Protein AF-A0A564ZJL8-F1 (afdb_monomer_lite)

pLDDT: mean 93.11, std 5.08, range [55.78, 98.0]

Structure (mmCIF, N/CA/C/O backbone):
data_AF-A0A564ZJL8-F1
#
_entry.id   AF-A0A564ZJL8-F1
#
loop_
_atom_site.group_PDB
_atom_site.id
_atom_site.type_symbol
_atom_site.label_atom_id
_atom_site.label_alt_id
_atom_site.label_comp_id
_atom_site.label_asym_id
_atom_site.label_entity_id
_atom_site.label_seq_id
_atom_site.pdbx_PDB_ins_code
_atom_site.Cartn_x
_atom_site.Cartn_y
_atom_site.Cartn_z
_atom_site.occupancy
_atom_site.B_iso_or_equiv
_atom_site.auth_seq_id
_atom_site.auth_comp_id
_atom_site.auth_asym_id
_atom_site.auth_atom_id
_atom_site.pdbx_PDB_model_num
ATOM 1 N N . MET A 1 1 ? -15.163 -7.958 30.171 1.00 87.50 1 MET A N 1
ATOM 2 C CA . MET A 1 1 ? -14.095 -7.492 29.253 1.00 87.50 1 MET A CA 1
ATOM 3 C C . MET A 1 1 ? -13.037 -8.572 29.080 1.00 87.50 1 MET A C 1
ATOM 5 O O . MET A 1 1 ? -12.603 -8.769 27.958 1.00 87.50 1 MET A O 1
ATOM 9 N N . GLU A 1 2 ? -12.706 -9.315 30.139 1.00 87.19 2 GLU A N 1
ATOM 10 C CA . GLU A 1 2 ? -11.786 -10.465 30.111 1.00 87.19 2 GLU A CA 1
ATOM 11 C C . GLU A 1 2 ? -12.261 -11.613 29.209 1.00 87.19 2 GLU A C 1
ATOM 13 O O . GLU A 1 2 ? -11.520 -11.999 28.316 1.00 87.19 2 GLU A O 1
ATOM 18 N N . ASP A 1 3 ? -13.518 -12.063 29.327 1.00 90.00 3 ASP A N 1
ATOM 19 C CA . ASP A 1 3 ? -14.044 -13.195 28.532 1.00 90.00 3 ASP A CA 1
ATOM 20 C C . ASP A 1 3 ? -13.936 -13.027 27.008 1.00 90.00 3 ASP A C 1
ATOM 22 O O . ASP A 1 3 ? -13.908 -14.006 26.266 1.00 90.00 3 ASP A O 1
ATOM 26 N N . LYS A 1 4 ? -13.938 -11.778 26.526 1.00 87.19 4 LYS A N 1
ATOM 27 C CA . LYS A 1 4 ? -13.839 -11.438 25.096 1.00 87.19 4 LYS A CA 1
ATOM 28 C C . LYS A 1 4 ? -12.509 -10.784 24.727 1.00 87.19 4 LYS A C 1
ATOM 30 O O . LYS A 1 4 ? -12.365 -10.337 23.596 1.00 87.19 4 LYS A O 1
ATOM 35 N N . ASP A 1 5 ? -11.598 -10.690 25.691 1.00 88.44 5 ASP A N 1
ATOM 36 C CA . ASP A 1 5 ? -10.312 -10.004 25.600 1.00 88.44 5 ASP A CA 1
ATOM 37 C C . ASP A 1 5 ? -10.384 -8.605 24.960 1.00 88.44 5 ASP A C 1
ATOM 39 O O . ASP A 1 5 ? -9.660 -8.259 24.030 1.00 88.44 5 ASP A O 1
ATOM 43 N N . PHE A 1 6 ? -11.317 -7.784 25.447 1.00 89.81 6 PHE A N 1
ATOM 44 C CA . PHE A 1 6 ? -11.454 -6.399 25.002 1.00 89.81 6 PHE A CA 1
ATOM 45 C C . PHE A 1 6 ? -10.755 -5.441 25.960 1.00 89.81 6 PHE A C 1
ATOM 47 O O . PHE A 1 6 ? -11.100 -5.371 27.141 1.00 89.81 6 PHE A O 1
ATOM 54 N N . ASP A 1 7 ? -9.850 -4.625 25.421 1.00 91.69 7 ASP A N 1
ATOM 55 C CA . ASP A 1 7 ? -9.224 -3.520 26.153 1.00 91.69 7 ASP A CA 1
ATOM 56 C C . ASP A 1 7 ? -10.143 -2.308 26.299 1.00 91.69 7 ASP A C 1
ATOM 58 O O . ASP A 1 7 ? -9.992 -1.524 27.235 1.00 91.69 7 ASP A O 1
ATOM 62 N N . VAL A 1 8 ? -11.095 -2.142 25.378 1.00 93.56 8 VAL A N 1
ATOM 63 C CA . VAL A 1 8 ? -11.986 -0.981 25.311 1.00 93.56 8 VAL A CA 1
ATOM 64 C C . VAL A 1 8 ? -13.407 -1.422 25.001 1.00 93.56 8 VAL A C 1
ATOM 66 O O . VAL A 1 8 ? -13.627 -2.259 24.127 1.00 93.56 8 VAL A O 1
ATOM 69 N N . VAL A 1 9 ? -14.385 -0.829 25.687 1.00 93.50 9 VAL A N 1
ATOM 70 C CA . VAL A 1 9 ? -15.810 -1.011 25.381 1.00 93.50 9 VAL A CA 1
ATOM 71 C C . VAL A 1 9 ? -16.541 0.327 25.372 1.00 93.50 9 VAL A C 1
ATOM 73 O O . VAL A 1 9 ? -16.306 1.185 26.221 1.00 93.50 9 VAL A O 1
ATOM 76 N N . GLY A 1 10 ? -17.439 0.504 24.403 1.00 94.12 10 GLY A N 1
ATOM 77 C CA . GLY A 1 10 ? -18.312 1.673 24.334 1.00 94.12 10 GLY A CA 1
ATOM 78 C C . GLY A 1 10 ? -19.409 1.620 25.399 1.00 94.12 10 GLY A C 1
ATOM 79 O O . GLY A 1 10 ? -20.021 0.574 25.620 1.00 94.12 10 GLY A O 1
ATOM 80 N N . VAL A 1 11 ? -19.691 2.758 26.026 1.00 94.75 11 VAL A N 1
ATOM 81 C CA . VAL A 1 11 ? -20.767 2.918 27.010 1.00 94.75 11 VAL A CA 1
ATOM 82 C C . VAL A 1 11 ? -21.996 3.489 26.321 1.00 94.75 11 VAL A C 1
ATOM 84 O O . VAL A 1 11 ? -21.912 4.506 25.631 1.00 94.75 11 VAL A O 1
ATOM 87 N N . ARG A 1 12 ? -23.152 2.841 26.513 1.00 94.25 12 ARG A N 1
ATOM 88 C CA . ARG A 1 12 ? -24.429 3.272 25.933 1.00 94.25 12 ARG A CA 1
ATOM 89 C C . ARG A 1 12 ? -25.360 3.871 26.981 1.00 94.25 12 ARG A C 1
ATOM 91 O O . ARG A 1 12 ? -25.558 3.283 28.039 1.00 94.25 12 ARG A O 1
ATOM 98 N N . ARG A 1 13 ? -26.008 4.984 26.637 1.00 92.88 13 ARG A N 1
ATOM 99 C CA . ARG A 1 13 ? -27.111 5.586 27.397 1.00 92.88 13 ARG A CA 1
ATOM 100 C C . ARG A 1 13 ? -28.269 5.851 26.442 1.00 92.88 13 ARG A C 1
ATOM 102 O O . ARG A 1 13 ? -28.082 6.496 25.416 1.00 92.88 13 ARG A O 1
ATOM 109 N N . ASN A 1 14 ? -29.453 5.318 26.754 1.00 91.69 14 ASN A N 1
ATOM 110 C CA . ASN A 1 14 ? -30.648 5.421 25.902 1.00 91.69 14 ASN A CA 1
ATOM 111 C C . ASN A 1 14 ? -30.386 5.009 24.436 1.00 91.69 14 ASN A C 1
ATOM 113 O O . ASN A 1 14 ? -30.818 5.676 23.503 1.00 91.69 14 ASN A O 1
ATOM 117 N N . GLY A 1 15 ? -29.612 3.936 24.234 1.00 88.94 15 GLY A N 1
ATOM 118 C CA . GLY A 1 15 ? -29.261 3.416 22.905 1.00 88.94 15 GLY A CA 1
ATOM 119 C C . GLY A 1 15 ? -28.114 4.139 22.186 1.00 88.94 15 GLY A C 1
ATOM 120 O O . GLY A 1 15 ? -27.600 3.606 21.207 1.00 88.94 15 GLY A O 1
ATOM 121 N N . LEU A 1 16 ? -27.651 5.291 22.680 1.00 90.69 16 LEU A N 1
ATOM 122 C CA . LEU A 1 16 ? -26.553 6.060 22.085 1.00 90.69 16 LEU A CA 1
ATOM 123 C C . LEU A 1 16 ? -25.224 5.753 22.770 1.00 90.69 16 LEU A C 1
ATOM 125 O O . LEU A 1 16 ? -25.174 5.675 23.995 1.00 90.69 16 LEU A O 1
ATOM 129 N N . ILE A 1 17 ? -24.143 5.621 21.996 1.00 94.75 17 ILE A N 1
ATOM 130 C CA . ILE A 1 17 ? -22.786 5.519 22.545 1.00 94.75 17 ILE A CA 1
ATOM 131 C C . ILE A 1 17 ? -22.360 6.917 23.013 1.00 94.75 17 ILE A C 1
ATOM 133 O O . ILE A 1 17 ? -22.267 7.837 22.205 1.00 94.75 17 ILE A O 1
ATOM 137 N N . VAL A 1 18 ? -22.144 7.078 24.319 1.00 93.56 18 VAL A N 1
ATOM 138 C CA . VAL A 1 18 ? -21.828 8.373 24.960 1.00 93.56 18 VAL A CA 1
ATOM 139 C C . VAL A 1 18 ? -20.357 8.515 25.346 1.00 93.56 18 VAL A C 1
ATOM 141 O O . VAL A 1 18 ? -19.912 9.604 25.687 1.00 93.56 18 VAL A O 1
ATOM 144 N N . GLY A 1 19 ? -19.604 7.422 25.282 1.00 95.50 19 GLY A N 1
ATOM 145 C CA . GLY A 1 19 ? -18.187 7.375 25.606 1.00 95.50 19 GLY A CA 1
ATOM 146 C C . GLY A 1 19 ? -17.682 5.941 25.573 1.00 95.50 19 GLY A C 1
ATOM 147 O O . GLY A 1 19 ? -18.349 5.041 25.051 1.00 95.50 19 GLY A O 1
ATOM 148 N N . TYR A 1 20 ? -16.519 5.715 26.158 1.00 95.88 20 TYR A N 1
ATOM 149 C CA . TYR A 1 20 ? -15.923 4.393 26.295 1.00 95.88 20 TYR A CA 1
ATOM 150 C C . TYR A 1 20 ? -15.217 4.261 27.642 1.00 95.88 20 TYR A C 1
ATOM 152 O O . TYR A 1 20 ? -14.958 5.252 28.318 1.00 95.88 20 TYR A O 1
ATOM 160 N N . VAL A 1 21 ? -14.911 3.030 28.035 1.00 95.75 21 VAL A N 1
ATOM 161 C CA . VAL A 1 21 ? -14.044 2.741 29.182 1.00 95.75 21 VAL A CA 1
ATOM 162 C C . VAL A 1 21 ? -12.898 1.845 28.748 1.00 95.75 21 VAL A C 1
ATOM 164 O O . VAL A 1 21 ? -13.035 1.051 27.812 1.00 95.75 21 VAL A O 1
ATOM 167 N N . GLU A 1 22 ? -11.769 1.975 29.434 1.00 94.69 22 GLU A N 1
ATOM 168 C CA . GLU A 1 22 ? -10.576 1.163 29.211 1.00 94.69 22 GLU A CA 1
ATOM 169 C C . GLU A 1 22 ? -10.419 0.154 30.344 1.00 94.69 22 GLU A C 1
ATOM 171 O O . GLU A 1 22 ? -10.463 0.532 31.513 1.00 94.69 22 GLU A O 1
ATOM 176 N N . ARG A 1 23 ? -10.178 -1.117 30.006 1.00 92.56 23 ARG A N 1
ATOM 177 C CA . ARG A 1 23 ? -10.037 -2.223 30.967 1.00 92.56 23 ARG A CA 1
ATOM 178 C C . ARG A 1 23 ? -9.021 -1.888 32.053 1.00 92.56 23 ARG A C 1
ATOM 180 O O . ARG A 1 23 ? -9.306 -2.054 33.229 1.00 92.56 23 ARG A O 1
ATOM 187 N N . ALA A 1 24 ? -7.868 -1.363 31.643 1.00 92.12 24 ALA A N 1
ATOM 188 C CA . ALA A 1 24 ? -6.758 -1.019 32.528 1.00 92.12 24 ALA A CA 1
ATOM 189 C C . ALA A 1 24 ? -7.066 0.121 33.518 1.00 92.12 24 ALA A C 1
ATOM 191 O O . ALA A 1 24 ? -6.301 0.332 34.453 1.00 92.12 24 ALA A O 1
ATOM 192 N N . GLN A 1 25 ? -8.150 0.872 33.306 1.00 91.38 25 GLN A N 1
ATOM 193 C CA . GLN A 1 25 ? -8.538 2.016 34.136 1.00 91.38 25 GLN A CA 1
ATOM 194 C C . GLN A 1 25 ? -9.802 1.759 34.953 1.00 91.38 25 GLN A C 1
ATOM 196 O O . GLN A 1 25 ? -10.229 2.635 35.705 1.00 91.38 25 GLN A O 1
ATOM 201 N N . LEU A 1 26 ? -10.405 0.579 34.801 1.00 91.94 26 LEU A N 1
ATOM 202 C CA . LEU A 1 26 ? -11.509 0.153 35.643 1.00 91.94 26 LEU A CA 1
ATOM 203 C C . LEU A 1 26 ? -10.947 -0.273 36.998 1.00 91.94 26 LEU A C 1
ATOM 205 O O . LEU A 1 26 ? -10.212 -1.254 37.099 1.00 91.94 26 LEU A O 1
ATOM 209 N N . CYS A 1 27 ? -11.307 0.471 38.036 1.00 89.69 27 CYS A N 1
ATOM 210 C CA . CYS A 1 27 ? -11.092 0.087 39.425 1.00 89.69 27 CYS A CA 1
ATOM 211 C C . CYS A 1 27 ? -12.437 0.086 40.168 1.00 89.69 27 CYS A C 1
ATOM 213 O O . CYS A 1 27 ? -13.496 0.044 39.538 1.00 89.69 27 CYS A O 1
ATOM 215 N N . GLU A 1 28 ? -12.419 0.049 41.501 1.00 90.56 28 GLU A N 1
ATOM 216 C CA . GLU A 1 28 ? -13.656 0.127 42.278 1.00 90.56 28 GLU A CA 1
ATOM 217 C C . GLU A 1 28 ? -14.367 1.463 42.032 1.00 90.56 28 GLU A C 1
ATOM 219 O O . GLU A 1 28 ? -13.765 2.532 42.130 1.00 90.56 28 GLU A O 1
ATOM 224 N N . GLY A 1 29 ? -15.664 1.401 41.736 1.00 90.81 29 GLY A N 1
ATOM 225 C CA . GLY A 1 29 ? -16.451 2.588 41.440 1.00 90.81 29 GLY A CA 1
ATOM 226 C C . GLY A 1 29 ? -17.655 2.305 40.554 1.00 90.81 29 GLY A C 1
ATOM 227 O O . GLY A 1 29 ? -18.029 1.164 40.276 1.00 90.81 29 GLY A O 1
ATOM 228 N N . THR A 1 30 ? -18.287 3.386 40.116 1.00 91.69 30 THR A N 1
ATOM 229 C CA . THR A 1 30 ? -19.370 3.363 39.130 1.00 91.69 30 THR A CA 1
ATOM 230 C C . THR A 1 30 ? -18.808 3.531 37.725 1.00 91.69 30 THR A C 1
ATOM 232 O O . THR A 1 30 ? -17.789 4.187 37.524 1.00 91.69 30 THR A O 1
ATOM 235 N N . LEU A 1 31 ? -19.519 3.019 36.720 1.00 90.12 31 LEU A N 1
ATOM 236 C CA . LEU A 1 31 ? -19.128 3.180 35.316 1.00 90.12 31 LEU A CA 1
ATOM 237 C C . LEU A 1 31 ? -18.942 4.655 34.911 1.00 90.12 31 LEU A C 1
ATOM 239 O O . LEU A 1 31 ? -18.066 4.961 34.109 1.00 90.12 31 LEU A O 1
ATOM 243 N N . GLU A 1 32 ? -19.735 5.562 35.489 1.00 90.94 32 GLU A N 1
ATOM 244 C CA . GLU A 1 32 ? -19.672 7.004 35.219 1.00 90.94 32 GLU A CA 1
ATOM 245 C C . GLU A 1 32 ? -18.310 7.607 35.595 1.00 90.94 32 GLU A C 1
ATOM 247 O O . GLU A 1 32 ? -17.809 8.479 34.895 1.00 90.94 32 GLU A O 1
ATOM 252 N N . GLN A 1 33 ? -17.686 7.115 36.670 1.00 92.44 33 GLN A N 1
ATOM 253 C CA . GLN A 1 33 ? -16.390 7.607 37.153 1.00 92.44 33 GLN A CA 1
ATOM 254 C C . GLN A 1 33 ? -15.228 7.224 36.229 1.00 92.44 33 GLN A C 1
ATOM 256 O O . GLN A 1 33 ? -14.191 7.882 36.247 1.00 92.44 33 GLN A O 1
ATOM 261 N N . HIS A 1 34 ? -15.406 6.184 35.414 1.00 94.81 34 HIS A N 1
ATOM 262 C CA . HIS A 1 34 ? -14.402 5.702 34.463 1.00 94.81 34 HIS A CA 1
ATOM 263 C C . HIS A 1 34 ? -14.720 6.088 33.016 1.00 94.81 34 HIS A C 1
ATOM 265 O O . HIS A 1 34 ? -13.959 5.747 32.109 1.00 94.81 34 HIS A O 1
ATOM 271 N N . LEU A 1 35 ? -15.847 6.771 32.784 1.00 95.31 35 LEU A N 1
ATOM 272 C CA . LEU A 1 35 ? -16.307 7.134 31.453 1.00 95.31 35 LEU A CA 1
ATOM 273 C C . LEU A 1 35 ? -15.339 8.126 30.803 1.00 95.31 35 LEU A C 1
ATOM 275 O O . LEU A 1 35 ? -15.118 9.227 31.304 1.00 95.31 35 LEU A O 1
ATOM 279 N N . ARG A 1 36 ? -14.818 7.757 29.634 1.00 94.88 36 ARG A N 1
ATOM 280 C CA . ARG A 1 36 ? -14.059 8.652 28.764 1.00 94.88 36 ARG A CA 1
ATOM 281 C C . ARG A 1 36 ? -14.945 9.187 27.653 1.00 94.88 36 ARG A C 1
ATOM 283 O O . ARG A 1 36 ? -15.569 8.419 26.916 1.00 94.88 36 ARG A O 1
ATOM 290 N N . CYS A 1 37 ? -14.962 10.508 27.520 1.00 94.06 37 CYS A N 1
ATOM 291 C CA . CYS A 1 37 ? -15.529 11.173 26.356 1.00 94.06 37 CYS A CA 1
ATOM 292 C C . CYS A 1 37 ? -14.664 10.902 25.120 1.00 94.06 37 CYS A C 1
ATOM 294 O O . CYS A 1 37 ? -13.458 10.670 25.221 1.00 94.06 37 CYS A O 1
ATOM 296 N N . PHE A 1 38 ? -15.281 10.948 23.943 1.00 94.50 38 PHE A N 1
ATOM 297 C CA . PHE A 1 38 ? -14.535 10.891 22.694 1.00 94.50 38 PHE A CA 1
ATOM 298 C C . PHE A 1 38 ? -13.852 12.231 22.431 1.00 94.50 38 PHE A C 1
ATOM 300 O O . PHE A 1 38 ? -14.503 13.273 22.422 1.00 94.50 38 PHE A O 1
ATOM 307 N N . GLU A 1 39 ? -12.543 12.197 22.218 1.00 93.25 39 GLU A N 1
ATOM 308 C CA . GLU A 1 39 ? -11.766 13.363 21.807 1.00 93.25 39 GLU A CA 1
ATOM 309 C C . GLU A 1 39 ? -11.922 13.558 20.295 1.00 93.25 39 GLU A C 1
ATOM 311 O O . GLU A 1 39 ? -11.735 12.600 19.546 1.00 93.25 39 GLU A O 1
ATOM 316 N N . GLU A 1 40 ? -12.227 14.775 19.831 1.00 91.81 40 GLU A N 1
ATOM 317 C CA . GLU A 1 40 ? -12.476 15.057 18.402 1.00 91.81 40 GLU A CA 1
ATOM 318 C C . GLU A 1 40 ? -11.312 14.628 17.493 1.00 91.81 40 GLU A C 1
ATOM 320 O O . GLU A 1 40 ? -11.535 14.106 16.410 1.00 91.81 40 GLU A O 1
ATOM 325 N N . GLN A 1 41 ? -10.067 14.743 17.960 1.00 92.69 41 GLN A N 1
ATOM 326 C CA . GLN A 1 41 ? -8.868 14.293 17.233 1.00 92.69 41 GLN A CA 1
ATOM 327 C C . GLN A 1 41 ? -8.774 12.774 17.013 1.00 92.69 41 GLN A C 1
ATOM 329 O O . GLN A 1 41 ? -7.986 12.315 16.192 1.00 92.69 41 GLN A O 1
ATOM 334 N N . LEU A 1 42 ? -9.559 11.988 17.753 1.00 93.19 42 LEU A N 1
ATOM 335 C CA . LEU A 1 42 ? -9.659 10.536 17.603 1.00 93.19 42 LEU A CA 1
ATOM 336 C C . LEU A 1 42 ? -10.902 10.127 16.807 1.00 93.19 42 LEU A C 1
ATOM 338 O O . LEU A 1 42 ? -11.137 8.929 16.634 1.00 93.19 42 LEU A O 1
ATOM 342 N N . LEU A 1 43 ? -11.713 11.095 16.367 1.00 94.94 43 LEU A N 1
ATOM 343 C CA . LEU A 1 43 ? -12.918 10.859 15.588 1.00 94.94 43 LEU A CA 1
ATOM 344 C C . LEU A 1 43 ? -12.613 10.942 14.094 1.00 94.94 43 LEU A C 1
ATOM 346 O O . LEU A 1 43 ? -11.980 11.875 13.610 1.00 94.94 43 LEU A O 1
ATOM 350 N N . LEU A 1 44 ? -13.113 9.954 13.366 1.00 95.75 44 LEU A N 1
ATOM 351 C CA . LEU A 1 44 ? -13.050 9.869 11.918 1.00 95.75 44 LEU A CA 1
ATOM 352 C C . LEU A 1 44 ? -14.481 9.824 11.375 1.00 95.75 44 LEU A C 1
ATOM 354 O O . LEU A 1 44 ? -15.289 9.025 11.845 1.00 95.75 44 LEU A O 1
ATOM 358 N N . ASP A 1 45 ? -14.821 10.661 10.400 1.00 95.00 45 ASP A N 1
ATOM 359 C CA . ASP A 1 45 ? -16.138 10.587 9.758 1.00 95.00 45 ASP A CA 1
ATOM 360 C C . ASP A 1 45 ? -16.221 9.397 8.794 1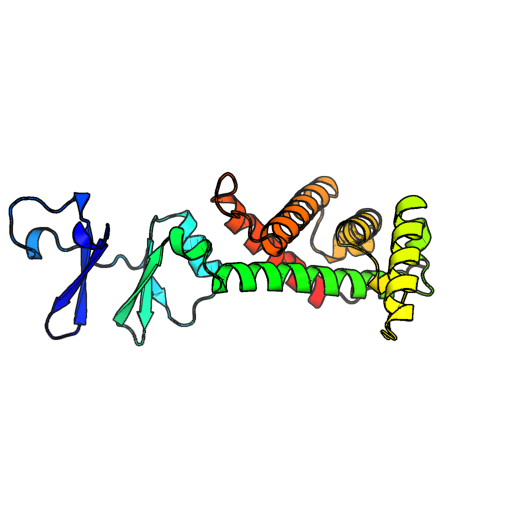.00 95.00 45 ASP A C 1
ATOM 362 O O . ASP A 1 45 ? -15.216 8.998 8.204 1.00 95.00 45 ASP A O 1
ATOM 366 N N . GLU A 1 46 ? -17.425 8.851 8.609 1.00 92.25 46 GLU A N 1
ATOM 367 C CA . GLU A 1 46 ? -17.724 7.699 7.738 1.00 92.25 46 GLU A CA 1
ATOM 368 C C . GLU A 1 46 ? -17.216 7.831 6.290 1.00 92.25 46 GLU A C 1
ATOM 370 O O . GLU A 1 46 ? -16.967 6.822 5.635 1.00 92.25 46 GLU A O 1
ATOM 375 N N . SER A 1 47 ? -17.048 9.059 5.796 1.00 92.75 47 SER A N 1
ATOM 376 C CA . SER A 1 47 ? -16.564 9.377 4.448 1.00 92.75 47 SER A CA 1
ATOM 377 C C . SER A 1 47 ? -15.043 9.544 4.351 1.00 92.75 47 SER A C 1
ATOM 379 O O . SER A 1 47 ? -14.527 9.829 3.270 1.00 92.75 47 SER A O 1
ATOM 381 N N . SER A 1 48 ? -14.315 9.405 5.460 1.00 94.31 48 SER A N 1
ATOM 382 C CA . SER A 1 48 ? -12.867 9.619 5.482 1.00 94.31 48 SER A CA 1
ATOM 383 C C . SER A 1 48 ? -12.113 8.490 4.778 1.00 94.31 48 SER A C 1
ATOM 385 O O . SER A 1 48 ? -12.543 7.335 4.769 1.00 94.31 48 SER A O 1
ATOM 387 N N . SER A 1 49 ? -10.944 8.808 4.220 1.00 94.19 49 SER A N 1
ATOM 388 C CA . SER A 1 49 ? -10.116 7.826 3.517 1.00 94.19 49 SER A CA 1
ATOM 389 C C . SER A 1 49 ? -9.437 6.835 4.469 1.00 94.19 49 SER A C 1
ATOM 391 O O . SER A 1 49 ? -9.185 7.123 5.644 1.00 94.19 49 SER A O 1
ATOM 393 N N . ILE A 1 50 ? -9.061 5.668 3.932 1.00 94.69 50 ILE A N 1
ATOM 394 C CA . ILE A 1 50 ? -8.238 4.687 4.655 1.00 94.69 50 ILE A CA 1
ATOM 395 C C . ILE A 1 50 ? -6.886 5.303 5.034 1.00 94.69 50 ILE A C 1
ATOM 397 O O . ILE A 1 50 ? -6.435 5.104 6.160 1.00 94.69 50 ILE A O 1
ATOM 401 N N . LEU A 1 51 ? -6.270 6.108 4.158 1.00 95.12 51 LEU A N 1
ATOM 402 C CA . LEU A 1 51 ? -5.034 6.816 4.497 1.00 95.12 51 LEU A CA 1
ATOM 403 C C . LEU A 1 51 ? -5.222 7.750 5.704 1.00 95.12 51 LEU A C 1
ATOM 405 O O . LEU A 1 51 ? -4.376 7.761 6.597 1.00 95.12 51 LEU A O 1
ATOM 409 N N . GLY A 1 52 ? -6.339 8.481 5.778 1.00 94.06 52 GLY A N 1
ATOM 410 C CA . GLY A 1 52 ? -6.663 9.320 6.935 1.00 94.06 52 GLY A CA 1
ATOM 411 C C . GLY A 1 52 ? -6.788 8.504 8.226 1.00 94.06 52 GLY A C 1
ATOM 412 O O . GLY A 1 52 ? -6.219 8.872 9.254 1.00 94.06 52 GLY A O 1
ATOM 413 N N . ALA A 1 53 ? -7.440 7.339 8.162 1.00 94.50 53 ALA A N 1
ATOM 414 C CA . ALA A 1 53 ? -7.506 6.410 9.291 1.00 94.50 53 ALA A CA 1
ATOM 415 C C . ALA A 1 53 ? -6.109 5.932 9.735 1.00 94.50 53 ALA A C 1
ATOM 417 O O . ALA A 1 53 ? -5.812 5.918 10.931 1.00 94.50 53 ALA A O 1
ATOM 418 N N . LEU A 1 54 ? -5.2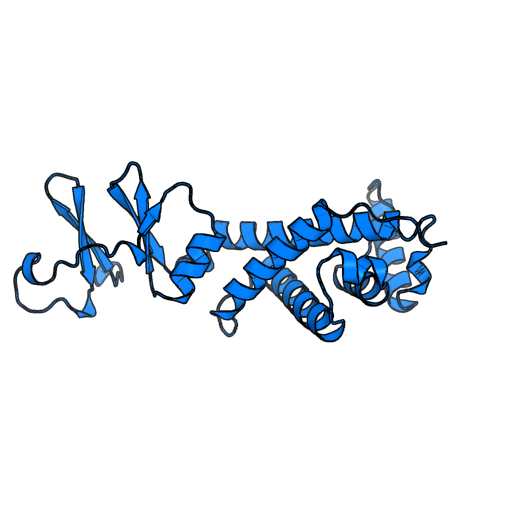32 5.578 8.786 1.00 94.50 54 LEU A N 1
ATOM 419 C CA . LEU A 1 54 ? -3.850 5.173 9.067 1.00 94.50 54 LEU A CA 1
ATOM 420 C C . LEU A 1 54 ? -3.045 6.294 9.738 1.00 94.50 54 LEU A C 1
ATOM 422 O O . LEU A 1 54 ? -2.326 6.032 10.701 1.00 94.50 54 LEU A O 1
ATOM 426 N N . GLN A 1 55 ? -3.191 7.534 9.267 1.00 94.25 55 GLN A N 1
ATOM 427 C CA . GLN A 1 55 ? -2.510 8.708 9.822 1.00 94.25 55 GLN A CA 1
ATOM 428 C C . GLN A 1 55 ? -2.903 8.988 11.272 1.00 94.25 55 GLN A C 1
ATOM 430 O O . GLN A 1 55 ? -2.030 9.268 12.093 1.00 94.25 55 GLN A O 1
ATOM 435 N N . LEU A 1 56 ? -4.188 8.865 11.609 1.00 94.25 56 LEU A N 1
ATOM 436 C CA . LEU A 1 56 ? -4.636 9.009 12.993 1.00 94.25 56 LEU A CA 1
ATOM 437 C C . LEU A 1 56 ? -4.172 7.833 13.865 1.00 94.25 56 LEU A C 1
ATOM 439 O O . LEU A 1 56 ? -3.703 8.038 14.985 1.00 94.25 56 LEU A O 1
ATOM 443 N N . LEU A 1 57 ? -4.227 6.601 13.347 1.00 94.62 57 LEU A N 1
ATOM 444 C CA . LEU A 1 57 ? -3.727 5.421 14.061 1.00 94.62 57 LEU A CA 1
ATOM 445 C C . LEU A 1 57 ? -2.215 5.483 14.318 1.00 94.62 57 LEU A C 1
ATOM 447 O O . LEU A 1 57 ? -1.740 4.909 15.296 1.00 94.62 57 LEU A O 1
ATOM 451 N N . ALA A 1 58 ? -1.434 6.177 13.484 1.00 93.62 58 ALA A N 1
ATOM 452 C CA . ALA A 1 58 ? -0.004 6.387 13.736 1.00 93.62 58 ALA A CA 1
ATOM 453 C C . ALA A 1 58 ? 0.258 7.159 15.038 1.00 93.62 58 ALA A C 1
ATOM 455 O O . ALA A 1 58 ? 1.316 6.999 15.644 1.00 93.62 58 ALA A O 1
ATOM 456 N N . GLN A 1 59 ? -0.712 7.967 15.470 1.00 92.44 59 GLN A N 1
ATOM 457 C CA . GLN A 1 59 ? -0.612 8.858 16.625 1.00 92.44 59 GLN A CA 1
ATOM 458 C C . GLN A 1 59 ? -1.400 8.346 17.839 1.00 92.44 59 GLN A C 1
ATOM 460 O O . GLN A 1 59 ? -1.187 8.816 18.953 1.00 92.44 59 GLN A O 1
ATOM 465 N N . SER A 1 60 ? -2.293 7.373 17.643 1.00 92.25 60 SER A N 1
ATOM 466 C CA . SER A 1 60 ? -3.164 6.836 18.688 1.00 92.25 60 SER A CA 1
ATOM 467 C C . SER A 1 60 ? -3.348 5.323 18.547 1.00 92.25 60 SER A C 1
ATOM 469 O O . SER A 1 60 ? -3.531 4.827 17.437 1.00 92.25 60 SER A O 1
ATOM 471 N N . PRO A 1 61 ? -3.409 4.551 19.650 1.00 91.12 61 PRO A N 1
ATOM 472 C CA . PRO A 1 61 ? -3.655 3.106 19.582 1.00 91.12 61 PRO A CA 1
ATOM 473 C C . PRO A 1 61 ? -5.007 2.740 18.946 1.00 91.12 61 PRO A C 1
ATOM 475 O O . PRO A 1 61 ? -5.214 1.591 18.542 1.00 91.12 61 PRO A O 1
ATOM 478 N N . ARG A 1 62 ? -5.942 3.696 18.902 1.00 94.12 62 ARG A N 1
ATOM 479 C CA . ARG A 1 62 ? -7.301 3.514 18.398 1.00 94.12 62 ARG A CA 1
ATOM 480 C C . ARG A 1 62 ? -7.913 4.827 17.926 1.00 94.12 62 ARG A C 1
ATOM 482 O O . ARG A 1 62 ? -7.585 5.897 18.436 1.00 94.12 62 ARG A O 1
ATOM 489 N N . ILE A 1 63 ? -8.865 4.709 17.020 1.00 96.44 63 ILE A N 1
ATOM 490 C CA . ILE A 1 63 ? -9.716 5.799 16.550 1.00 96.44 63 ILE A CA 1
ATOM 491 C C . ILE A 1 63 ? -11.168 5.335 16.555 1.00 96.44 63 ILE A C 1
ATOM 493 O O . ILE A 1 63 ? -11.447 4.133 16.581 1.00 96.44 63 ILE A O 1
ATOM 497 N N . PHE A 1 64 ? -12.101 6.274 16.520 1.00 96.62 64 PHE A N 1
ATOM 498 C CA . PHE A 1 64 ? -13.529 5.993 16.524 1.00 96.62 64 PHE A CA 1
ATOM 499 C C . PHE A 1 64 ? -14.183 6.581 15.284 1.00 96.62 64 PHE A C 1
ATOM 501 O O . PHE A 1 64 ? -13.866 7.692 14.876 1.00 96.62 64 PHE A O 1
ATOM 508 N N . VAL A 1 65 ? -15.119 5.844 14.693 1.00 96.31 65 VAL A N 1
ATOM 509 C CA . VAL A 1 65 ? -15.801 6.272 13.471 1.00 96.31 65 VAL A CA 1
ATOM 510 C C . VAL A 1 65 ? -17.166 6.845 13.822 1.00 96.31 65 VAL A C 1
ATOM 512 O O . VAL A 1 65 ? -17.966 6.185 14.501 1.00 96.31 65 VAL A O 1
ATOM 515 N N . ARG A 1 66 ? -17.435 8.066 13.355 1.00 95.69 66 ARG A N 1
ATOM 516 C CA . ARG A 1 66 ? -18.751 8.697 13.420 1.00 95.69 66 ARG A CA 1
ATOM 517 C C . ARG A 1 66 ? -19.564 8.322 12.194 1.00 95.69 66 ARG A C 1
ATOM 519 O O . ARG A 1 66 ? -19.116 8.521 11.070 1.00 95.69 66 ARG A O 1
ATOM 526 N N . VAL A 1 67 ? -20.776 7.843 12.448 1.00 94.06 67 VAL A N 1
ATOM 527 C CA . VAL A 1 67 ? -21.800 7.604 11.441 1.00 94.06 67 VAL A CA 1
ATOM 528 C C . VAL A 1 67 ? -23.000 8.494 11.745 1.00 94.06 67 VAL A C 1
ATOM 530 O O . VAL A 1 67 ? -23.490 8.489 12.877 1.00 94.06 67 VAL A O 1
ATOM 533 N N . MET A 1 68 ? -23.445 9.304 10.783 1.00 91.69 68 MET A N 1
ATOM 534 C CA . MET A 1 68 ? -24.535 10.284 10.975 1.00 91.69 68 MET A CA 1
ATOM 535 C C . MET A 1 68 ? -24.374 11.153 12.247 1.00 91.69 68 MET A C 1
ATOM 537 O O . MET A 1 68 ? -25.318 11.374 13.010 1.00 91.69 68 MET A O 1
ATOM 541 N N . GLY A 1 69 ? -23.148 11.614 12.523 1.00 90.12 69 GLY A N 1
ATOM 542 C CA . GLY A 1 69 ? -22.832 12.462 13.682 1.00 90.12 69 GLY A CA 1
ATOM 543 C C . GLY A 1 69 ? -22.812 11.743 15.039 1.00 90.12 69 GLY A C 1
ATOM 544 O O . GLY A 1 69 ? -22.752 12.398 16.081 1.00 90.12 69 GLY A O 1
ATOM 545 N N . LYS A 1 70 ? -22.865 10.405 15.063 1.00 93.12 70 LYS A N 1
ATOM 546 C CA . LYS A 1 70 ? -22.764 9.587 16.282 1.00 93.12 70 LYS A CA 1
ATOM 547 C C . LYS A 1 70 ? -21.615 8.600 16.168 1.00 93.12 70 LYS A C 1
ATOM 549 O O . LYS A 1 70 ? -21.444 7.971 15.134 1.00 93.12 70 LYS A O 1
ATOM 554 N N . VAL A 1 71 ? -20.850 8.409 17.241 1.00 95.62 71 VAL A N 1
ATOM 555 C CA . VAL A 1 71 ? -19.832 7.351 17.267 1.00 95.62 71 VAL A CA 1
ATOM 556 C C . VAL A 1 71 ? -20.514 5.990 17.172 1.00 95.62 71 VAL A C 1
ATOM 558 O O . VAL A 1 71 ? -21.427 5.694 17.945 1.00 95.62 71 VAL A O 1
ATOM 561 N N . TRP A 1 72 ? -20.066 5.175 16.220 1.00 93.75 72 TRP A N 1
ATOM 562 C CA . TRP A 1 72 ? -20.659 3.871 15.928 1.00 93.75 72 TRP A CA 1
ATOM 563 C C . TRP A 1 72 ? -19.645 2.726 15.926 1.00 93.75 72 TRP A C 1
ATOM 565 O O . TRP A 1 72 ? -19.994 1.603 16.291 1.00 93.75 72 TRP A O 1
ATOM 575 N N . ALA A 1 73 ? -18.391 2.998 15.561 1.00 93.44 73 ALA A N 1
ATOM 576 C CA . ALA A 1 73 ? -17.356 1.976 15.457 1.00 93.44 73 ALA A CA 1
ATOM 577 C C . ALA A 1 73 ? -16.017 2.430 16.048 1.00 93.44 73 ALA A C 1
ATOM 579 O O . ALA A 1 73 ? -15.799 3.607 16.328 1.00 93.44 73 ALA A O 1
ATOM 580 N N . ILE A 1 74 ? -15.126 1.460 16.228 1.00 95.06 74 ILE A N 1
ATOM 581 C CA . ILE A 1 74 ? -13.740 1.628 16.657 1.00 95.06 74 ILE A CA 1
ATOM 582 C C . ILE A 1 74 ? -12.843 0.967 15.612 1.00 95.06 74 ILE A C 1
ATOM 584 O O . ILE A 1 74 ? -13.196 -0.082 15.072 1.00 95.06 74 ILE A O 1
ATOM 588 N N . VAL A 1 75 ? -11.694 1.575 15.345 1.00 95.12 75 VAL A N 1
ATOM 589 C CA . VAL A 1 75 ? -10.616 0.982 14.556 1.00 95.12 75 VAL A CA 1
ATOM 590 C C . VAL A 1 75 ? -9.349 1.024 15.395 1.00 95.12 75 VAL A C 1
ATOM 592 O O . VAL A 1 75 ? -9.067 1.999 16.090 1.00 95.12 75 VAL A O 1
ATOM 595 N N . THR A 1 76 ? -8.592 -0.055 15.346 1.00 93.62 76 THR A N 1
ATOM 596 C CA . THR A 1 76 ? -7.355 -0.261 16.090 1.00 93.62 76 THR A CA 1
ATOM 597 C C . THR A 1 76 ? -6.239 -0.657 15.135 1.00 93.62 76 THR A C 1
ATOM 599 O O . THR A 1 76 ? -6.475 -1.075 14.001 1.00 93.62 76 THR A O 1
ATOM 602 N N . LYS A 1 77 ? -4.996 -0.618 15.616 1.00 90.06 77 LYS A N 1
ATOM 603 C CA . LYS A 1 77 ? -3.848 -1.121 14.850 1.00 90.06 77 LYS A CA 1
ATOM 604 C C . LYS A 1 77 ? -4.000 -2.596 14.428 1.00 90.06 77 LYS A C 1
ATOM 606 O O . LYS A 1 77 ? -3.492 -2.986 13.380 1.00 90.06 77 LYS A O 1
ATOM 611 N N . GLY A 1 78 ? -4.719 -3.414 15.203 1.00 88.56 78 GLY A N 1
ATOM 612 C CA . GLY A 1 78 ? -4.981 -4.818 14.859 1.00 88.56 78 GLY A CA 1
ATOM 613 C C . GLY A 1 78 ? -5.845 -4.986 13.604 1.00 88.56 78 GLY A C 1
ATOM 614 O O . GLY A 1 78 ? -5.718 -5.978 12.887 1.00 88.56 78 GLY A O 1
ATOM 615 N N . ASP A 1 79 ? -6.674 -3.992 13.281 1.00 91.62 79 ASP A N 1
ATOM 616 C CA . ASP A 1 79 ? -7.525 -4.012 12.091 1.00 91.62 79 ASP A CA 1
ATOM 617 C C . ASP A 1 79 ? -6.732 -3.829 10.791 1.00 91.62 79 ASP A C 1
ATOM 619 O O . ASP A 1 79 ? -7.217 -4.195 9.722 1.00 91.62 79 ASP A O 1
ATOM 623 N N . LEU A 1 80 ? -5.490 -3.339 10.867 1.00 88.12 80 LEU A N 1
ATOM 624 C CA . LEU A 1 80 ? -4.641 -3.098 9.697 1.00 88.12 80 LEU A CA 1
ATOM 625 C C . LEU A 1 80 ? -4.194 -4.386 8.995 1.00 88.12 80 LEU A C 1
ATOM 627 O O . LEU A 1 80 ? -3.884 -4.371 7.808 1.00 88.12 80 LEU A O 1
ATOM 631 N N . GLN A 1 81 ? -4.206 -5.513 9.710 1.00 88.62 81 GLN A N 1
ATOM 632 C CA . GLN A 1 81 ? -3.949 -6.836 9.134 1.00 88.62 81 GLN A CA 1
ATOM 633 C C . GLN A 1 81 ? -5.184 -7.429 8.441 1.00 88.62 81 GLN A C 1
ATOM 635 O O . GLN A 1 81 ? -5.085 -8.468 7.786 1.00 88.62 81 GLN A O 1
ATOM 640 N N . LYS A 1 82 ? -6.364 -6.810 8.580 1.00 92.25 82 LYS A N 1
ATOM 641 C CA . LYS A 1 82 ? -7.596 -7.323 7.974 1.00 92.25 82 LYS A CA 1
ATOM 642 C C . LYS A 1 82 ? -7.604 -7.081 6.468 1.00 92.25 82 LYS A C 1
ATOM 644 O O . LYS A 1 82 ? -7.007 -6.134 5.954 1.00 92.25 82 LYS A O 1
ATOM 649 N N . ALA A 1 83 ? -8.348 -7.934 5.765 1.00 92.69 83 ALA A N 1
ATOM 650 C CA . ALA A 1 83 ? -8.424 -7.939 4.307 1.00 92.69 83 ALA A CA 1
ATOM 651 C C . ALA A 1 83 ? -8.673 -6.554 3.667 1.00 92.69 83 ALA A C 1
ATOM 653 O O . ALA A 1 83 ? -7.957 -6.253 2.717 1.00 92.69 83 ALA A O 1
ATOM 654 N N . PRO A 1 84 ? -9.573 -5.676 4.165 1.00 92.50 84 PRO A N 1
ATOM 655 C CA . PRO A 1 84 ? -9.828 -4.385 3.516 1.00 92.50 84 PRO A CA 1
ATOM 656 C C . PRO A 1 84 ? -8.594 -3.481 3.403 1.00 92.50 84 PRO A C 1
ATOM 658 O O . PRO A 1 84 ? -8.344 -2.923 2.338 1.00 92.50 84 PRO A O 1
ATOM 661 N N . VAL A 1 85 ? -7.783 -3.379 4.462 1.00 93.50 85 VAL A N 1
ATOM 662 C CA . VAL A 1 85 ? -6.571 -2.538 4.460 1.00 93.50 85 VAL A CA 1
ATOM 663 C C . VAL A 1 85 ? -5.504 -3.140 3.549 1.00 93.50 85 VAL A C 1
ATOM 665 O O . VAL A 1 85 ? -4.883 -2.427 2.763 1.00 93.50 85 VAL A O 1
ATOM 668 N N . ARG A 1 86 ? -5.340 -4.468 3.589 1.00 94.12 86 ARG A N 1
ATOM 669 C CA . ARG A 1 86 ? -4.409 -5.185 2.707 1.00 94.12 86 ARG A CA 1
ATOM 670 C C . ARG A 1 86 ? -4.784 -5.029 1.236 1.00 94.12 86 ARG A C 1
ATOM 672 O O . ARG A 1 86 ? -3.914 -4.775 0.413 1.00 94.12 86 ARG A O 1
ATOM 679 N N . MET A 1 87 ? -6.068 -5.172 0.910 1.00 95.25 87 MET A N 1
ATOM 680 C CA . MET A 1 87 ? -6.579 -5.011 -0.453 1.00 95.25 87 MET A CA 1
ATOM 681 C C . MET A 1 87 ? -6.409 -3.579 -0.948 1.00 95.25 87 MET A C 1
ATOM 683 O O . MET A 1 87 ? -6.034 -3.389 -2.099 1.00 95.25 87 MET A O 1
ATOM 687 N N . TRP A 1 88 ? -6.634 -2.587 -0.086 1.00 96.44 88 TRP A N 1
ATOM 688 C CA . TRP A 1 88 ? -6.407 -1.186 -0.425 1.00 96.44 88 TRP A CA 1
ATOM 689 C C . TRP A 1 88 ? -4.926 -0.899 -0.723 1.00 96.44 88 TRP A C 1
ATOM 691 O O . TRP A 1 88 ? -4.619 -0.399 -1.803 1.00 96.44 88 TRP A O 1
ATOM 701 N N . LEU A 1 89 ? -3.998 -1.312 0.153 1.00 96.56 89 LEU A N 1
ATOM 702 C CA . LEU A 1 89 ? -2.554 -1.165 -0.091 1.00 96.56 89 LEU A CA 1
ATOM 703 C C . LEU A 1 89 ? -2.110 -1.906 -1.360 1.00 96.56 89 LEU A C 1
ATOM 705 O O . LEU A 1 89 ? -1.383 -1.355 -2.183 1.00 96.56 89 LEU A O 1
ATOM 709 N N . PHE A 1 90 ? -2.565 -3.149 -1.539 1.00 96.06 90 PHE A N 1
ATOM 710 C CA . PHE A 1 90 ? -2.238 -3.945 -2.721 1.00 96.06 90 PHE A CA 1
ATOM 711 C C . PHE A 1 90 ? -2.779 -3.301 -4.000 1.00 96.06 90 PHE A C 1
ATOM 713 O O . PHE A 1 90 ? -2.092 -3.299 -5.020 1.00 96.06 90 PHE A O 1
ATOM 720 N N . GLY A 1 91 ? -3.981 -2.723 -3.933 1.00 97.38 91 GLY A N 1
ATOM 721 C CA . GLY A 1 91 ? -4.596 -1.969 -5.018 1.00 97.38 91 GLY A CA 1
ATOM 722 C C . GLY A 1 91 ? -3.738 -0.783 -5.442 1.00 97.38 91 GLY A C 1
ATOM 723 O O . GLY A 1 91 ? -3.402 -0.688 -6.617 1.00 97.38 91 GLY A O 1
ATOM 724 N N . ILE A 1 92 ? -3.305 0.058 -4.496 1.00 97.50 92 ILE A N 1
ATOM 725 C CA . ILE A 1 92 ? -2.440 1.210 -4.798 1.00 97.50 92 ILE A CA 1
ATOM 726 C C . ILE A 1 92 ? -1.142 0.755 -5.472 1.00 97.50 92 ILE A C 1
ATOM 728 O O . ILE A 1 92 ? -0.794 1.260 -6.536 1.00 97.50 92 ILE A O 1
ATOM 732 N N . VAL A 1 93 ? -0.443 -0.236 -4.907 1.00 97.69 93 VAL A N 1
ATOM 733 C CA . VAL A 1 93 ? 0.833 -0.691 -5.486 1.00 97.69 93 VAL A CA 1
ATOM 734 C C . VAL A 1 93 ? 0.640 -1.332 -6.866 1.00 97.69 93 VAL A C 1
ATOM 736 O O . VAL A 1 93 ? 1.460 -1.127 -7.760 1.00 97.69 93 VAL A O 1
ATOM 739 N N . SER A 1 94 ? -0.466 -2.050 -7.076 1.00 97.62 94 SER A N 1
ATOM 740 C CA . SER A 1 94 ? -0.811 -2.619 -8.386 1.00 97.62 94 SER A CA 1
ATOM 741 C C . SER A 1 94 ? -1.110 -1.534 -9.422 1.00 97.62 94 SER A C 1
ATOM 743 O O . SER A 1 94 ? -0.669 -1.643 -10.564 1.00 97.62 94 SER A O 1
ATOM 745 N N . LEU A 1 95 ? -1.819 -0.470 -9.032 1.00 98.00 95 LEU A N 1
ATOM 746 C CA . LEU A 1 95 ? -2.098 0.670 -9.905 1.00 98.00 95 LEU A CA 1
ATOM 747 C C . LEU A 1 95 ? -0.812 1.407 -10.285 1.00 98.00 95 LEU A C 1
ATOM 749 O O . LEU A 1 95 ? -0.616 1.702 -11.460 1.00 98.00 95 LEU A O 1
ATOM 753 N N . ILE A 1 96 ? 0.110 1.613 -9.339 1.00 97.81 96 ILE A N 1
ATOM 754 C CA . ILE A 1 96 ? 1.445 2.160 -9.636 1.00 97.81 96 ILE A CA 1
ATOM 755 C C . ILE A 1 96 ? 2.170 1.274 -10.654 1.00 97.81 96 ILE A C 1
ATOM 757 O O . ILE A 1 96 ? 2.715 1.771 -11.636 1.00 97.81 96 ILE A O 1
ATOM 761 N N . GLU A 1 97 ? 2.145 -0.049 -10.470 1.00 97.56 97 GLU A N 1
ATOM 762 C CA . GLU A 1 97 ? 2.791 -0.981 -11.395 1.00 97.56 97 GLU A CA 1
ATOM 763 C C . GLU A 1 97 ? 2.187 -0.920 -12.814 1.00 97.56 97 GLU A C 1
ATOM 765 O O . GLU A 1 97 ? 2.919 -1.007 -13.808 1.00 97.56 97 GLU A O 1
ATOM 770 N N . MET A 1 98 ? 0.866 -0.739 -12.919 1.00 96.75 98 MET A N 1
ATOM 771 C CA . MET A 1 98 ? 0.172 -0.513 -14.192 1.00 96.75 98 MET A CA 1
ATOM 772 C C . MET A 1 98 ? 0.575 0.820 -14.827 1.00 96.75 98 MET A C 1
ATOM 774 O O . MET A 1 98 ? 0.848 0.871 -16.029 1.00 96.75 98 MET A O 1
ATOM 778 N N . GLN A 1 99 ? 0.653 1.886 -14.032 1.00 96.88 99 GLN A N 1
ATOM 779 C CA . GLN A 1 99 ? 1.064 3.195 -14.521 1.00 96.88 99 GLN A CA 1
ATOM 780 C C . GLN A 1 99 ? 2.518 3.199 -14.993 1.00 96.88 99 GLN A C 1
ATOM 782 O O . GLN A 1 99 ? 2.805 3.720 -16.067 1.00 96.88 99 GLN A O 1
ATOM 787 N N . PHE A 1 100 ? 3.434 2.543 -14.279 1.00 97.00 100 PHE A N 1
ATOM 788 C CA . PHE A 1 100 ? 4.817 2.404 -14.737 1.00 97.00 100 PHE A CA 1
ATOM 789 C C . PHE A 1 100 ? 4.893 1.713 -16.094 1.00 97.00 100 PHE A C 1
ATOM 791 O O . PHE A 1 100 ? 5.627 2.165 -16.968 1.00 97.00 100 PHE A O 1
ATOM 798 N N . LEU A 1 101 ? 4.104 0.658 -16.310 1.00 96.56 101 LEU A N 1
ATOM 799 C CA . LEU A 1 101 ? 4.042 0.001 -17.613 1.00 96.56 101 LEU A CA 1
ATOM 800 C C . LEU A 1 101 ? 3.528 0.949 -18.711 1.00 96.56 101 LEU A C 1
ATOM 802 O O . LEU A 1 101 ? 4.108 0.985 -19.798 1.00 96.56 101 LEU A O 1
ATOM 806 N N . ARG A 1 102 ? 2.481 1.740 -18.432 1.00 95.62 102 ARG A N 1
ATOM 807 C CA . ARG A 1 102 ? 1.963 2.767 -19.356 1.00 95.62 102 ARG A CA 1
ATOM 808 C C . ARG A 1 102 ? 3.050 3.775 -19.728 1.00 95.62 102 ARG A C 1
ATOM 810 O O . ARG A 1 102 ? 3.283 4.008 -20.912 1.00 95.62 102 ARG A O 1
ATOM 817 N N . LEU A 1 103 ? 3.721 4.336 -18.725 1.00 95.44 103 LEU A N 1
ATOM 818 C CA . LEU A 1 103 ? 4.762 5.344 -18.905 1.00 95.44 103 LEU A CA 1
ATOM 819 C C . LEU A 1 103 ? 5.960 4.792 -19.692 1.00 95.44 103 LEU A C 1
ATOM 821 O O . LEU A 1 103 ? 6.415 5.420 -20.645 1.00 95.44 103 LEU A O 1
ATOM 825 N N . ILE A 1 104 ? 6.420 3.581 -19.362 1.00 95.88 104 ILE A N 1
ATOM 826 C CA . ILE A 1 104 ? 7.509 2.905 -20.081 1.00 95.88 104 ILE A CA 1
ATOM 827 C C . ILE A 1 104 ? 7.148 2.706 -21.554 1.00 95.88 104 ILE A C 1
ATOM 829 O O . ILE A 1 104 ? 7.973 2.985 -22.417 1.00 95.88 104 ILE A O 1
ATOM 833 N N . ARG A 1 105 ? 5.926 2.252 -21.864 1.00 94.50 105 ARG A N 1
ATOM 834 C CA . ARG A 1 105 ? 5.480 2.060 -23.256 1.00 94.50 105 ARG A CA 1
ATOM 835 C C . ARG A 1 105 ? 5.452 3.363 -24.051 1.00 94.50 105 ARG A C 1
ATOM 837 O O . ARG A 1 105 ? 5.760 3.344 -25.239 1.00 94.50 105 ARG A O 1
ATOM 844 N N . ALA A 1 106 ? 5.068 4.464 -23.412 1.00 93.44 106 ALA A N 1
ATOM 845 C CA . ALA A 1 106 ? 4.988 5.762 -24.065 1.00 93.44 106 ALA A CA 1
ATOM 846 C C . ALA A 1 106 ? 6.375 6.357 -24.353 1.00 93.44 106 ALA A C 1
ATOM 848 O O . ALA A 1 106 ? 6.616 6.823 -25.465 1.00 93.44 106 ALA A O 1
ATOM 849 N N . VAL A 1 107 ? 7.297 6.280 -23.388 1.00 94.12 107 VAL A N 1
ATOM 850 C CA . VAL A 1 107 ? 8.666 6.796 -23.552 1.00 94.12 107 VAL A CA 1
ATOM 851 C C . VAL A 1 107 ? 9.503 5.907 -24.471 1.00 94.12 107 VAL A C 1
ATOM 853 O O . VAL A 1 107 ? 10.254 6.419 -25.299 1.00 94.12 107 VAL A O 1
ATOM 856 N N . TYR A 1 108 ? 9.340 4.585 -24.367 1.00 94.19 108 TYR A N 1
ATOM 857 C CA . TYR A 1 108 ? 10.117 3.584 -25.098 1.00 94.19 108 TYR A CA 1
ATOM 858 C C . TYR A 1 108 ? 9.269 2.793 -26.110 1.00 94.19 108 TYR A C 1
ATOM 860 O O . TYR A 1 108 ? 9.007 1.594 -25.912 1.00 94.19 108 TYR A O 1
ATOM 868 N N . PRO A 1 109 ? 8.870 3.412 -27.237 1.00 90.56 109 PRO A N 1
ATOM 869 C CA . PRO A 1 109 ? 8.158 2.712 -28.296 1.00 90.56 109 PRO A CA 1
ATOM 870 C C . PRO A 1 109 ? 9.032 1.613 -28.917 1.00 90.56 109 PRO A C 1
ATOM 872 O O . PRO A 1 109 ? 10.264 1.632 -28.824 1.00 90.56 109 PRO A O 1
ATOM 875 N N . GLN A 1 110 ? 8.383 0.642 -29.569 1.00 90.38 110 GLN A N 1
ATOM 876 C CA . GLN A 1 110 ? 9.042 -0.485 -30.251 1.00 90.38 110 GLN A CA 1
ATOM 877 C C . GLN A 1 110 ? 9.972 -1.306 -29.342 1.00 90.38 110 GLN A C 1
ATOM 879 O O . GLN A 1 110 ? 10.990 -1.843 -29.778 1.00 90.38 110 GLN A O 1
ATOM 884 N N . GLU A 1 111 ? 9.616 -1.404 -28.058 1.00 91.88 111 GLU A N 1
ATOM 885 C CA . GLU A 1 111 ? 10.363 -2.159 -27.049 1.00 91.88 111 GLU A CA 1
ATOM 886 C C . GLU A 1 111 ? 11.822 -1.681 -26.878 1.00 91.88 111 GLU A C 1
ATOM 888 O O . GLU A 1 111 ? 12.706 -2.460 -26.511 1.00 91.88 111 GLU A O 1
ATOM 893 N N . SER A 1 112 ? 12.090 -0.391 -27.118 1.00 94.00 112 SER A N 1
ATOM 894 C CA . SER A 1 112 ? 13.420 0.216 -26.931 1.00 94.00 112 SER A CA 1
ATOM 895 C C . SER A 1 112 ? 13.904 0.184 -25.473 1.00 94.00 112 SER A C 1
ATOM 897 O O . SER A 1 112 ? 15.107 0.228 -25.227 1.00 94.00 112 SER A O 1
ATOM 899 N N . TRP A 1 113 ? 13.002 -0.038 -24.509 1.00 95.75 113 TRP A N 1
ATOM 900 C CA . TRP A 1 113 ? 13.316 -0.229 -23.089 1.00 95.75 113 TRP A CA 1
ATOM 901 C C . TRP A 1 113 ? 14.173 -1.475 -22.814 1.00 95.75 113 TRP A C 1
ATOM 903 O O . TRP A 1 113 ? 14.768 -1.580 -21.743 1.00 95.75 113 TRP A O 1
ATOM 913 N N . LYS A 1 114 ? 14.274 -2.435 -23.747 1.00 96.50 114 LYS A N 1
ATOM 914 C CA . LYS A 1 114 ? 15.053 -3.680 -23.569 1.00 96.50 114 LYS A CA 1
ATOM 915 C C . LYS A 1 114 ? 16.512 -3.439 -23.177 1.00 96.50 114 LYS A C 1
ATOM 917 O O . LYS A 1 114 ? 17.088 -4.265 -22.477 1.00 96.50 114 LYS A O 1
ATOM 922 N N . SER A 1 115 ? 17.108 -2.335 -23.630 1.00 94.62 115 SER A N 1
ATOM 923 C CA . SER A 1 115 ? 18.491 -1.952 -23.308 1.00 94.62 115 SER A CA 1
ATOM 924 C C . SER A 1 115 ? 18.665 -1.457 -21.865 1.00 94.62 115 SER A C 1
ATOM 926 O O . SER A 1 115 ? 19.788 -1.389 -21.368 1.00 94.62 115 SER A O 1
ATOM 928 N N . MET A 1 116 ? 17.567 -1.138 -21.176 1.00 95.88 116 MET A N 1
ATOM 929 C CA . MET A 1 116 ? 17.572 -0.564 -19.830 1.00 95.88 116 MET A CA 1
ATOM 930 C C . MET A 1 116 ? 17.673 -1.630 -18.731 1.00 95.88 116 MET A C 1
ATOM 932 O O . MET A 1 116 ? 18.101 -1.325 -17.613 1.00 95.88 116 MET A O 1
ATOM 936 N N . ILE A 1 117 ? 17.336 -2.885 -19.040 1.00 97.06 117 ILE A N 1
ATOM 937 C CA . ILE A 1 117 ? 17.426 -4.026 -18.119 1.00 97.06 117 ILE A CA 1
ATOM 938 C C . ILE A 1 117 ? 18.537 -4.995 -18.535 1.00 97.06 117 ILE A C 1
ATOM 940 O O . ILE A 1 117 ? 19.033 -4.963 -19.660 1.00 97.06 117 ILE A O 1
ATOM 944 N N . SER A 1 118 ? 18.965 -5.862 -17.615 1.00 97.19 118 SER A N 1
ATOM 945 C CA . SER A 1 118 ? 19.997 -6.853 -17.927 1.00 97.19 118 SER A CA 1
ATOM 946 C C . SER A 1 118 ? 19.469 -7.940 -18.867 1.00 97.19 118 SER A C 1
ATOM 948 O O . SER A 1 118 ? 18.272 -8.238 -18.898 1.00 97.19 118 SER A O 1
ATOM 950 N N . LYS A 1 119 ? 20.386 -8.598 -19.587 1.00 97.25 119 LYS A N 1
ATOM 951 C CA . LYS A 1 119 ? 20.049 -9.738 -20.450 1.00 97.25 119 LYS A CA 1
ATOM 952 C C . LYS A 1 119 ? 19.308 -10.841 -19.685 1.00 97.25 119 LYS A C 1
ATOM 954 O O . LYS A 1 119 ? 18.323 -11.361 -20.186 1.00 97.25 119 LYS A O 1
ATOM 959 N N . GLU A 1 120 ? 19.735 -11.145 -18.459 1.00 97.81 120 GLU A N 1
ATOM 960 C CA . GLU A 1 120 ? 19.087 -12.158 -17.616 1.00 97.81 120 GLU A CA 1
ATOM 961 C C . GLU A 1 120 ? 17.620 -11.809 -17.317 1.00 97.81 120 GLU A C 1
ATOM 963 O O . GLU A 1 120 ? 16.745 -12.670 -17.395 1.00 97.81 120 GLU A O 1
ATOM 968 N N . ARG A 1 121 ? 17.331 -10.541 -16.994 1.00 97.62 121 ARG A N 1
ATOM 969 C CA . ARG A 1 121 ? 15.961 -10.075 -16.733 1.00 97.62 121 ARG A CA 1
ATOM 970 C C . ARG A 1 121 ? 15.110 -10.106 -18.002 1.00 97.62 121 ARG A C 1
ATOM 972 O O . ARG A 1 121 ? 13.970 -10.560 -17.958 1.00 97.62 121 ARG A O 1
ATOM 979 N N . LEU A 1 122 ? 15.684 -9.708 -19.138 1.00 97.81 122 LEU A N 1
ATOM 980 C CA . LEU A 1 122 ? 15.021 -9.790 -20.439 1.00 97.81 122 LEU A CA 1
ATOM 981 C C . LEU A 1 122 ? 14.690 -11.238 -20.830 1.00 97.81 122 LEU A C 1
ATOM 983 O O . LEU A 1 122 ? 13.594 -11.507 -21.317 1.00 97.81 122 LEU A O 1
ATOM 987 N N . ASP A 1 123 ? 15.607 -12.176 -20.597 1.00 97.88 123 ASP A N 1
ATOM 988 C CA . ASP A 1 123 ? 15.390 -13.592 -20.896 1.00 97.88 123 ASP A CA 1
ATOM 989 C C . ASP A 1 123 ? 14.302 -14.197 -19.986 1.00 97.88 123 ASP A C 1
ATOM 991 O O . ASP A 1 123 ? 13.454 -14.946 -20.470 1.00 97.88 123 ASP A O 1
ATOM 995 N N . LYS A 1 124 ? 14.222 -13.789 -18.709 1.00 97.88 124 LYS A N 1
ATOM 996 C CA . LYS A 1 124 ? 13.098 -14.148 -17.817 1.00 97.88 124 LYS A CA 1
ATOM 997 C C . LYS A 1 124 ? 11.756 -13.611 -18.322 1.00 97.88 124 LYS A C 1
ATOM 999 O O . LYS A 1 124 ? 10.767 -14.342 -18.304 1.00 97.88 124 LYS A O 1
ATOM 1004 N N . ALA A 1 125 ? 11.711 -12.364 -18.793 1.00 97.44 125 ALA A N 1
ATOM 1005 C CA . ALA A 1 125 ? 10.494 -11.786 -19.367 1.00 97.44 125 ALA A CA 1
ATOM 1006 C C . ALA A 1 125 ? 10.052 -12.535 -20.638 1.00 97.44 125 ALA A C 1
ATOM 1008 O O . ALA A 1 125 ? 8.865 -12.806 -20.806 1.00 97.44 125 ALA A O 1
ATOM 1009 N N . ARG A 1 126 ? 10.997 -12.939 -21.499 1.00 97.62 126 ARG A N 1
ATOM 1010 C CA . ARG A 1 126 ? 10.713 -13.767 -22.687 1.00 97.62 126 ARG A CA 1
ATOM 1011 C C . ARG A 1 126 ? 10.163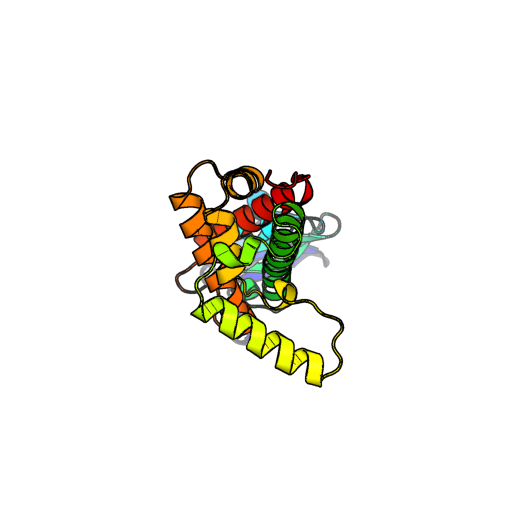 -15.139 -22.320 1.00 97.62 126 ARG A C 1
ATOM 1013 O O . ARG A 1 126 ? 9.173 -15.562 -22.904 1.00 97.62 126 ARG A O 1
ATOM 1020 N N . GLN A 1 127 ? 10.762 -15.802 -21.333 1.00 97.31 127 GLN A N 1
ATOM 1021 C CA . GLN A 1 127 ? 10.266 -17.088 -20.849 1.00 97.31 127 GLN A CA 1
ATOM 1022 C C . GLN A 1 127 ? 8.828 -16.966 -20.323 1.00 97.31 127 GLN A C 1
ATOM 1024 O O . GLN A 1 127 ? 7.972 -17.782 -20.658 1.00 97.31 127 GLN A O 1
ATOM 1029 N N . LEU A 1 128 ? 8.540 -15.911 -19.554 1.00 96.62 128 LEU A N 1
ATOM 1030 C CA . LEU A 1 128 ? 7.191 -15.649 -19.055 1.00 96.62 128 LEU A CA 1
ATOM 1031 C C . LEU A 1 128 ? 6.194 -15.374 -20.192 1.00 96.62 128 LEU A C 1
ATOM 1033 O O . LEU A 1 128 ? 5.055 -15.838 -20.121 1.00 96.62 128 LEU A O 1
ATOM 1037 N N . LEU A 1 129 ? 6.617 -14.658 -21.238 1.00 97.31 129 LEU A N 1
ATOM 1038 C CA . LEU A 1 129 ? 5.802 -14.417 -22.427 1.00 97.31 129 LEU A CA 1
ATOM 1039 C C . LEU A 1 129 ? 5.460 -15.730 -23.135 1.00 97.31 129 LEU A C 1
ATOM 1041 O O . LEU A 1 129 ? 4.291 -15.971 -23.417 1.00 97.31 129 LEU A O 1
ATOM 1045 N N . GLU A 1 130 ? 6.449 -16.594 -23.375 1.00 96.56 130 GLU A N 1
ATOM 1046 C CA . GLU A 1 130 ? 6.229 -17.907 -23.992 1.00 96.56 130 GLU A CA 1
ATOM 1047 C C . GLU A 1 130 ? 5.240 -18.752 -23.179 1.00 96.56 130 GLU A C 1
ATOM 1049 O O . GLU A 1 130 ? 4.303 -19.329 -23.737 1.00 96.56 130 GLU A O 1
ATOM 1054 N N . ASP A 1 131 ? 5.400 -18.794 -21.855 1.00 96.00 131 ASP A N 1
ATOM 1055 C CA . ASP A 1 131 ? 4.510 -19.547 -20.972 1.00 96.00 131 ASP A CA 1
ATOM 1056 C C . ASP A 1 131 ? 3.072 -19.005 -20.988 1.00 96.00 131 ASP A C 1
ATOM 1058 O O . ASP A 1 131 ? 2.115 -19.783 -20.978 1.00 96.00 131 ASP A O 1
ATOM 1062 N N . ARG A 1 132 ? 2.891 -17.684 -21.067 1.00 95.44 132 ARG A N 1
ATOM 1063 C CA . ARG A 1 132 ? 1.569 -17.042 -21.163 1.00 95.44 132 ARG A CA 1
ATOM 1064 C C . ARG A 1 132 ? 0.935 -17.191 -22.546 1.00 95.44 132 ARG A C 1
ATOM 1066 O O . ARG A 1 132 ? -0.261 -17.463 -22.644 1.00 95.44 132 ARG A O 1
ATOM 1073 N N . GLN A 1 133 ? 1.724 -17.116 -23.615 1.00 94.56 133 GLN A N 1
ATOM 1074 C CA . GLN A 1 133 ? 1.264 -17.372 -24.983 1.00 94.56 133 GLN A CA 1
ATOM 1075 C C . GLN A 1 133 ? 0.804 -18.821 -25.165 1.00 94.56 133 GLN A C 1
ATOM 1077 O O . GLN A 1 133 ? -0.207 -19.063 -25.822 1.00 94.56 133 GLN A O 1
ATOM 1082 N N . ARG A 1 134 ? 1.461 -19.793 -24.512 1.00 95.06 134 ARG A N 1
ATOM 1083 C CA . ARG A 1 134 ? 0.986 -21.191 -24.463 1.00 95.06 134 ARG A CA 1
ATOM 1084 C C . ARG A 1 134 ? -0.400 -21.330 -23.828 1.00 95.06 134 ARG A C 1
ATOM 1086 O O . ARG A 1 134 ? -1.104 -22.291 -24.125 1.00 95.06 134 ARG A O 1
ATOM 1093 N N . ARG A 1 135 ? -0.805 -20.378 -22.982 1.00 95.00 135 ARG A N 1
ATOM 1094 C CA . ARG A 1 135 ? -2.149 -20.290 -22.384 1.00 95.00 135 ARG A CA 1
ATOM 1095 C C . ARG A 1 135 ? -3.111 -19.403 -23.184 1.00 95.00 135 ARG A C 1
ATOM 1097 O O . ARG A 1 135 ? -4.222 -19.161 -22.724 1.00 95.00 135 ARG A O 1
ATOM 1104 N N . ASN A 1 136 ? -2.711 -18.965 -24.381 1.00 92.00 136 ASN A N 1
ATOM 1105 C CA . ASN A 1 136 ? -3.481 -18.103 -25.278 1.00 92.00 136 ASN A CA 1
ATOM 1106 C C . ASN A 1 136 ? -3.854 -16.740 -24.658 1.00 92.00 136 ASN A C 1
ATOM 1108 O O . ASN A 1 136 ? -4.925 -16.194 -24.922 1.00 92.00 136 ASN A O 1
ATOM 1112 N N . GLU A 1 137 ? -2.978 -16.198 -23.809 1.00 93.31 137 GLU A N 1
ATOM 1113 C CA . GLU A 1 137 ? -3.126 -14.850 -23.257 1.00 93.31 137 GLU A CA 1
ATOM 1114 C C . GLU A 1 137 ? -2.684 -13.800 -24.287 1.00 93.31 137 GLU A C 1
ATOM 1116 O O . GLU A 1 137 ? -1.585 -13.877 -24.839 1.00 93.31 137 GLU A O 1
ATOM 1121 N N . ALA A 1 138 ? -3.533 -12.800 -24.535 1.00 92.50 138 ALA A N 1
ATOM 1122 C CA . ALA A 1 138 ? -3.221 -11.677 -25.415 1.00 92.50 138 ALA A CA 1
ATOM 1123 C C . ALA A 1 138 ? -2.359 -10.647 -24.668 1.00 92.50 138 ALA A C 1
ATOM 1125 O O . ALA A 1 138 ? -2.887 -9.724 -24.050 1.00 92.50 138 ALA A O 1
ATOM 1126 N N . ILE A 1 139 ? -1.042 -10.846 -24.696 1.00 93.56 139 ILE A N 1
ATOM 1127 C CA . ILE A 1 139 ? -0.062 -10.006 -24.002 1.00 93.56 139 ILE A CA 1
ATOM 1128 C C . ILE A 1 139 ? 1.188 -9.760 -24.856 1.00 93.56 139 ILE A C 1
ATOM 1130 O O . ILE A 1 139 ? 1.495 -10.538 -25.764 1.00 93.56 139 ILE A O 1
ATOM 1134 N N . ASP A 1 140 ? 1.926 -8.700 -24.537 1.00 93.94 140 ASP A N 1
ATOM 1135 C CA . ASP A 1 140 ? 3.233 -8.396 -25.120 1.00 93.94 140 ASP A CA 1
ATOM 1136 C C . ASP A 1 140 ? 4.393 -8.656 -24.138 1.00 93.94 140 ASP A C 1
ATOM 1138 O O . ASP A 1 140 ? 4.219 -9.108 -23.001 1.00 93.94 140 ASP A O 1
ATOM 1142 N N . LEU A 1 141 ? 5.624 -8.402 -24.589 1.00 96.31 141 LEU A N 1
ATOM 1143 C CA . LEU A 1 141 ? 6.811 -8.608 -23.762 1.00 96.31 141 LEU A CA 1
ATOM 1144 C C . LEU A 1 141 ? 6.883 -7.636 -22.571 1.00 96.31 141 LEU A C 1
ATOM 1146 O O . LEU A 1 141 ? 7.413 -7.999 -21.520 1.00 96.31 141 LEU A O 1
ATOM 1150 N N . ALA A 1 142 ? 6.361 -6.416 -22.709 1.00 96.62 142 ALA A N 1
ATOM 1151 C CA . ALA A 1 142 ? 6.363 -5.424 -21.638 1.00 96.62 142 ALA A CA 1
ATOM 1152 C C . ALA A 1 142 ? 5.395 -5.816 -20.503 1.00 96.62 142 ALA A C 1
ATOM 1154 O O . ALA A 1 142 ? 5.696 -5.568 -19.335 1.00 96.62 142 ALA A O 1
ATOM 1155 N N . ASP A 1 143 ? 4.296 -6.518 -20.810 1.00 96.25 143 ASP A N 1
ATOM 1156 C CA . ASP A 1 143 ? 3.394 -7.112 -19.806 1.00 96.25 143 ASP A CA 1
ATOM 1157 C C . ASP A 1 143 ? 4.094 -8.150 -18.907 1.00 96.25 143 ASP A C 1
ATOM 1159 O O . ASP A 1 143 ? 3.606 -8.475 -17.820 1.00 96.25 143 ASP A O 1
ATOM 1163 N N . CYS A 1 144 ? 5.242 -8.674 -19.347 1.00 97.06 144 CYS A N 1
ATOM 1164 C CA . CYS A 1 144 ? 6.048 -9.644 -18.606 1.00 97.06 144 CYS A CA 1
ATOM 1165 C C . CYS A 1 144 ? 7.115 -8.998 -17.709 1.00 97.06 144 CYS A C 1
ATOM 1167 O O . CYS A 1 144 ? 7.823 -9.714 -16.996 1.00 97.06 144 CYS A O 1
ATOM 1169 N N . LEU A 1 145 ? 7.228 -7.666 -17.710 1.00 97.69 145 LEU A N 1
ATOM 1170 C CA . LEU A 1 145 ? 8.085 -6.938 -16.779 1.00 97.69 145 LEU A CA 1
ATOM 1171 C C . LEU A 1 145 ? 7.555 -7.073 -15.351 1.00 97.69 145 LEU A C 1
ATOM 1173 O O . LEU A 1 145 ? 6.382 -6.805 -15.078 1.00 97.69 145 LEU A O 1
ATOM 1177 N N . GLN A 1 146 ? 8.440 -7.425 -14.423 1.00 96.19 146 GLN A N 1
ATOM 1178 C CA . GLN A 1 146 ? 8.126 -7.399 -12.997 1.00 96.19 146 GLN A CA 1
ATOM 1179 C C . GLN A 1 146 ? 8.322 -5.987 -12.434 1.00 96.19 146 GLN A C 1
ATOM 1181 O O . GLN A 1 146 ? 8.977 -5.142 -13.049 1.00 96.19 146 GLN A O 1
ATOM 1186 N N . PHE A 1 147 ? 7.821 -5.749 -11.221 1.00 97.06 147 PHE A N 1
ATOM 1187 C CA . PHE A 1 147 ? 7.995 -4.478 -10.516 1.00 97.06 147 PHE A CA 1
ATOM 1188 C C . PHE A 1 147 ? 9.462 -4.005 -10.489 1.00 97.06 147 PHE A C 1
ATOM 1190 O O . PHE A 1 147 ? 9.739 -2.870 -10.865 1.00 97.06 147 PHE A O 1
ATOM 1197 N N . ALA A 1 148 ? 10.410 -4.890 -10.156 1.00 96.69 148 ALA A N 1
ATOM 1198 C CA . ALA A 1 148 ? 11.847 -4.586 -10.144 1.00 96.69 148 ALA A CA 1
ATOM 1199 C C . ALA A 1 148 ? 12.397 -4.116 -11.506 1.00 96.69 148 ALA A C 1
ATOM 1201 O O . ALA A 1 148 ? 13.271 -3.244 -11.569 1.00 96.69 148 ALA A O 1
ATOM 1202 N N . ASP A 1 149 ? 11.889 -4.676 -12.611 1.00 97.88 149 ASP A N 1
ATOM 1203 C CA . ASP A 1 149 ? 12.289 -4.252 -13.957 1.00 97.88 149 ASP A CA 1
ATOM 1204 C C . ASP A 1 149 ? 11.780 -2.848 -14.248 1.00 97.88 149 ASP A C 1
ATOM 1206 O O . ASP A 1 149 ? 12.543 -1.984 -14.674 1.00 97.88 149 ASP A O 1
ATOM 1210 N N . LYS A 1 150 ? 10.493 -2.615 -13.968 1.00 97.62 150 LYS A N 1
ATOM 1211 C CA . LYS A 1 150 ? 9.843 -1.316 -14.158 1.00 97.62 150 LYS A CA 1
ATOM 1212 C C . LYS A 1 150 ? 10.551 -0.253 -13.327 1.00 97.62 150 LYS A C 1
ATOM 1214 O O . LYS A 1 150 ? 10.947 0.768 -13.873 1.00 97.62 150 LYS A O 1
ATOM 1219 N N . ARG A 1 151 ? 10.825 -0.542 -12.053 1.00 96.56 151 ARG A N 1
ATOM 1220 C CA . ARG A 1 151 ? 11.631 0.294 -11.155 1.00 96.56 151 ARG A CA 1
ATOM 1221 C C . ARG A 1 151 ? 12.978 0.655 -11.777 1.00 96.56 151 ARG A C 1
ATOM 1223 O O . ARG A 1 151 ? 13.331 1.827 -11.827 1.00 96.56 151 ARG A O 1
ATOM 1230 N N . THR A 1 152 ? 13.713 -0.331 -12.293 1.00 96.69 152 THR A N 1
ATOM 1231 C CA . THR A 1 152 ? 15.021 -0.104 -12.928 1.00 96.69 152 THR A CA 1
ATOM 1232 C C . THR A 1 152 ? 14.910 0.814 -14.146 1.00 96.69 152 THR A C 1
ATOM 1234 O O . THR A 1 152 ? 15.729 1.717 -14.304 1.00 96.69 152 THR A O 1
ATOM 1237 N N . ILE A 1 153 ? 13.907 0.607 -15.004 1.00 96.50 153 ILE A N 1
ATOM 1238 C CA . ILE A 1 153 ? 13.684 1.443 -16.191 1.00 96.50 153 ILE A CA 1
ATOM 1239 C C . ILE A 1 153 ? 13.340 2.877 -15.772 1.00 96.50 153 ILE A C 1
ATOM 1241 O O . ILE A 1 153 ? 13.969 3.813 -16.260 1.00 96.50 153 ILE A O 1
ATOM 1245 N N . ILE A 1 154 ? 12.405 3.052 -14.833 1.00 95.12 154 ILE A N 1
ATOM 1246 C CA . ILE A 1 154 ? 11.996 4.361 -14.305 1.00 95.12 154 ILE A CA 1
ATOM 1247 C C . ILE A 1 154 ? 13.201 5.122 -13.734 1.00 95.12 154 ILE A C 1
ATOM 1249 O O . ILE A 1 154 ? 13.440 6.260 -14.122 1.00 95.12 154 ILE A O 1
ATOM 1253 N N . LEU A 1 155 ? 14.005 4.490 -12.871 1.00 94.19 155 LEU A N 1
ATOM 1254 C CA . LEU A 1 155 ? 15.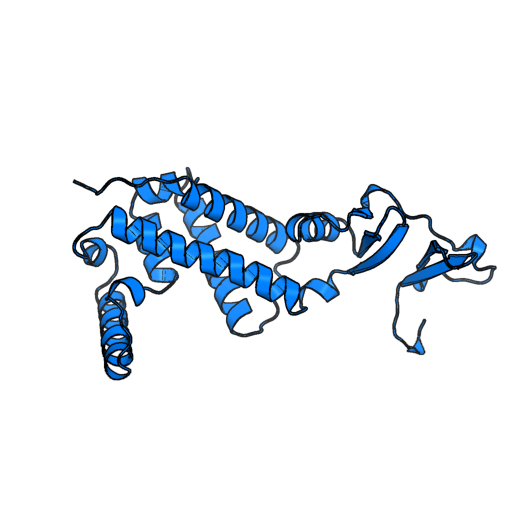149 5.144 -12.219 1.00 94.19 155 LEU A CA 1
ATOM 1255 C C . LEU A 1 155 ? 16.267 5.529 -13.195 1.00 94.19 155 LEU A C 1
ATOM 1257 O O . LEU A 1 155 ? 16.955 6.525 -12.981 1.00 94.19 155 LEU A O 1
ATOM 1261 N N . LYS A 1 156 ? 16.456 4.758 -14.270 1.00 93.69 156 LYS A N 1
ATOM 1262 C CA . LYS A 1 156 ? 17.451 5.060 -15.309 1.00 93.69 156 LYS A CA 1
ATOM 1263 C C . LYS A 1 156 ? 16.978 6.102 -16.328 1.00 93.69 156 LYS A C 1
ATOM 1265 O O . LYS A 1 156 ? 17.783 6.546 -17.143 1.00 93.69 156 LYS A O 1
ATOM 1270 N N . THR A 1 157 ? 15.701 6.479 -16.302 1.00 91.88 157 THR A N 1
ATOM 1271 C CA . THR A 1 157 ? 15.094 7.385 -17.281 1.00 91.88 157 THR A CA 1
ATOM 1272 C C . THR A 1 157 ? 14.753 8.704 -16.606 1.00 91.88 157 THR A C 1
ATOM 1274 O O . THR A 1 157 ? 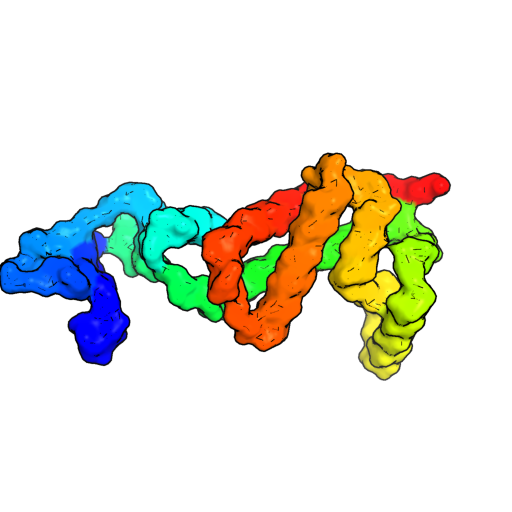13.755 8.797 -15.900 1.00 91.88 157 THR A O 1
ATOM 1277 N N . ALA A 1 158 ? 15.571 9.737 -16.821 1.00 88.56 158 ALA A N 1
ATOM 1278 C CA . ALA A 1 158 ? 15.434 11.016 -16.116 1.00 88.56 158 ALA A CA 1
ATOM 1279 C C . ALA A 1 158 ? 14.040 11.662 -16.266 1.00 88.56 158 ALA A C 1
ATOM 1281 O O . ALA A 1 158 ? 13.515 12.211 -15.297 1.00 88.56 158 ALA A O 1
ATOM 1282 N N . GLU A 1 159 ? 13.427 11.556 -17.451 1.00 88.38 159 GLU A N 1
ATOM 1283 C CA . GLU A 1 159 ? 12.062 12.036 -17.708 1.00 88.38 159 GLU A CA 1
ATOM 1284 C C . GLU A 1 159 ? 11.035 11.314 -16.826 1.00 88.38 159 GLU A C 1
ATOM 1286 O O . GLU A 1 159 ? 10.262 11.964 -16.128 1.00 88.38 159 GLU A O 1
ATOM 1291 N N . LEU A 1 160 ? 11.077 9.978 -16.785 1.00 90.31 160 LEU A N 1
ATOM 1292 C CA . LEU A 1 160 ? 10.155 9.171 -15.982 1.00 90.31 160 LEU A CA 1
ATOM 1293 C C . LEU A 1 160 ? 10.379 9.359 -14.483 1.00 90.31 160 LEU A C 1
ATOM 1295 O O . LEU A 1 160 ? 9.421 9.460 -13.726 1.00 90.31 160 LEU A O 1
ATOM 1299 N N . HIS A 1 161 ? 11.638 9.425 -14.054 1.00 87.56 161 HIS A N 1
ATOM 1300 C CA . HIS A 1 161 ? 12.012 9.685 -12.665 1.00 87.56 161 HIS A CA 1
ATOM 1301 C C . HIS A 1 161 ? 11.461 11.028 -12.167 1.00 87.56 161 HIS A C 1
ATOM 1303 O O . HIS A 1 161 ? 10.880 11.087 -11.083 1.00 87.56 161 HIS A O 1
ATOM 1309 N N . SER A 1 162 ? 11.571 12.074 -12.990 1.00 86.75 162 SER A N 1
ATOM 1310 C CA . SER A 1 162 ? 11.019 13.397 -12.680 1.00 86.75 162 SER A CA 1
ATOM 1311 C C . SER A 1 162 ? 9.489 13.395 -12.716 1.00 86.75 162 SER A C 1
ATOM 1313 O O . SER A 1 162 ? 8.852 13.998 -11.853 1.00 86.75 162 SER A O 1
ATOM 1315 N N . ALA A 1 163 ? 8.898 12.687 -13.683 1.00 85.56 163 ALA A N 1
ATOM 1316 C CA . ALA A 1 163 ? 7.452 12.592 -13.868 1.00 85.56 163 ALA A CA 1
ATOM 1317 C C . ALA A 1 163 ? 6.721 11.997 -12.661 1.00 85.56 163 ALA A C 1
ATOM 1319 O O . ALA A 1 163 ? 5.618 12.424 -12.343 1.00 85.56 163 ALA A O 1
ATOM 1320 N N . ILE A 1 164 ? 7.340 11.050 -11.954 1.00 90.12 164 ILE A N 1
ATOM 1321 C CA . ILE A 1 164 ? 6.744 10.436 -10.760 1.00 90.12 164 ILE A CA 1
ATOM 1322 C C . ILE A 1 164 ? 7.001 11.239 -9.469 1.00 90.12 164 ILE A C 1
ATOM 1324 O O . ILE A 1 164 ? 6.824 10.723 -8.366 1.00 90.12 164 ILE A O 1
ATOM 1328 N N . GLY A 1 165 ? 7.435 12.499 -9.596 1.00 87.62 165 GLY A N 1
ATOM 1329 C CA . GLY A 1 165 ? 7.532 13.452 -8.489 1.00 87.62 165 GLY A CA 1
ATOM 1330 C C . GLY A 1 165 ? 8.817 13.370 -7.662 1.00 87.62 165 GLY A C 1
ATOM 1331 O O . GLY A 1 165 ? 8.867 13.918 -6.556 1.00 87.62 165 GLY A O 1
ATOM 1332 N N . PHE A 1 166 ? 9.868 12.709 -8.159 1.00 88.44 166 PHE A N 1
ATOM 1333 C CA . PHE A 1 166 ? 11.149 12.630 -7.460 1.00 88.44 166 PHE A CA 1
ATOM 1334 C C . PHE A 1 166 ? 12.194 13.588 -8.027 1.00 88.44 166 PHE A C 1
ATOM 1336 O O . PHE A 1 166 ? 12.434 13.653 -9.224 1.00 88.44 166 PHE A O 1
ATOM 1343 N N . THR A 1 167 ? 12.897 14.281 -7.130 1.00 81.69 167 THR A N 1
ATOM 1344 C CA . THR A 1 167 ? 14.054 15.131 -7.466 1.00 81.69 167 THR A CA 1
ATOM 1345 C C . THR A 1 167 ? 15.397 14.448 -7.195 1.00 81.69 167 THR A C 1
ATOM 1347 O O . THR A 1 167 ? 16.435 14.906 -7.660 1.00 81.69 167 THR A O 1
ATOM 1350 N N . SER A 1 168 ? 15.390 13.343 -6.442 1.00 88.38 168 SER A N 1
ATOM 1351 C CA . SER A 1 168 ? 16.574 12.592 -6.012 1.00 88.38 168 SER A CA 1
ATOM 1352 C C . SER A 1 168 ? 16.442 11.127 -6.420 1.00 88.38 168 SER A C 1
ATOM 1354 O O . SER A 1 168 ? 15.470 10.464 -6.046 1.00 88.38 168 SER A O 1
ATOM 1356 N N . SER A 1 169 ? 17.419 10.608 -7.168 1.00 84.12 169 SER A N 1
ATOM 1357 C CA . SER A 1 169 ? 17.442 9.200 -7.591 1.00 84.12 169 SER A CA 1
ATOM 1358 C C . SER A 1 169 ? 17.562 8.246 -6.405 1.00 84.12 169 SER A C 1
ATOM 1360 O O . SER A 1 169 ? 16.820 7.275 -6.351 1.00 84.12 169 SER A O 1
ATOM 1362 N N . ASN A 1 170 ? 18.392 8.564 -5.407 1.00 89.31 170 ASN A N 1
ATOM 1363 C CA . ASN A 1 170 ? 18.563 7.714 -4.222 1.00 89.31 170 ASN A CA 1
ATOM 1364 C C . ASN A 1 170 ? 17.272 7.619 -3.395 1.00 89.31 170 ASN A C 1
ATOM 1366 O O . ASN A 1 170 ? 16.929 6.563 -2.871 1.00 89.31 170 ASN A O 1
ATOM 1370 N N . THR A 1 171 ? 16.542 8.732 -3.277 1.00 91.06 171 THR A N 1
ATOM 1371 C CA . THR A 1 171 ? 15.262 8.761 -2.556 1.00 91.06 171 THR A CA 1
ATOM 1372 C C . THR A 1 171 ? 14.190 7.981 -3.311 1.00 91.06 171 THR A C 1
ATOM 1374 O O . THR A 1 171 ? 13.443 7.227 -2.693 1.00 91.06 171 THR A O 1
ATOM 1377 N N . ALA A 1 172 ? 14.137 8.139 -4.637 1.00 92.75 172 ALA A N 1
ATOM 1378 C CA . ALA A 1 172 ? 13.236 7.369 -5.485 1.00 92.75 172 ALA A CA 1
ATOM 1379 C C . ALA A 1 172 ? 13.528 5.872 -5.385 1.00 92.75 172 ALA A C 1
ATOM 1381 O O . ALA A 1 172 ? 12.607 5.089 -5.192 1.00 92.75 172 ALA A O 1
ATOM 1382 N N . GLU A 1 173 ? 14.802 5.484 -5.467 1.00 94.75 173 GLU A N 1
ATOM 1383 C CA . GLU A 1 173 ? 15.222 4.093 -5.347 1.00 94.75 173 GLU A CA 1
ATOM 1384 C C . GLU A 1 173 ? 14.725 3.499 -4.033 1.00 94.75 173 GLU A C 1
ATOM 1386 O O . GLU A 1 173 ? 13.886 2.605 -4.085 1.00 94.75 173 GLU A O 1
ATOM 1391 N N . SER A 1 174 ? 15.106 4.080 -2.888 1.00 95.31 174 SER A N 1
ATOM 1392 C CA . SER A 1 174 ? 14.689 3.612 -1.555 1.00 95.31 174 SER A CA 1
ATOM 1393 C C . SER A 1 174 ? 13.176 3.402 -1.443 1.00 95.31 174 SER A C 1
ATOM 1395 O O . SER A 1 174 ? 12.728 2.343 -1.011 1.00 95.31 174 SER A O 1
ATOM 1397 N N . ILE A 1 175 ? 12.370 4.382 -1.870 1.00 96.31 175 ILE A N 1
ATOM 1398 C CA . ILE A 1 175 ? 10.906 4.293 -1.765 1.00 96.31 175 ILE A CA 1
ATOM 1399 C C . ILE A 1 175 ? 10.354 3.198 -2.681 1.00 96.31 175 ILE A C 1
ATOM 1401 O O . ILE A 1 175 ? 9.474 2.441 -2.273 1.00 96.31 175 ILE A O 1
ATOM 1405 N N . LEU A 1 176 ? 10.854 3.085 -3.914 1.00 96.81 176 LEU A N 1
ATOM 1406 C CA . LEU A 1 176 ? 10.393 2.051 -4.836 1.00 96.81 176 LEU A CA 1
ATOM 1407 C C . LEU A 1 176 ? 10.822 0.645 -4.387 1.00 96.81 176 LEU A C 1
ATOM 1409 O O . LEU A 1 176 ? 10.059 -0.297 -4.596 1.00 96.81 176 LEU A O 1
ATOM 1413 N N . GLU A 1 177 ? 11.981 0.482 -3.740 1.00 96.56 177 GLU A N 1
ATOM 1414 C CA . GLU A 1 177 ? 12.364 -0.799 -3.124 1.00 96.56 177 GLU A CA 1
ATOM 1415 C C . GLU A 1 177 ? 11.429 -1.160 -1.961 1.00 96.56 177 GLU A C 1
ATOM 1417 O O . GLU A 1 177 ? 10.971 -2.300 -1.858 1.00 96.56 177 GLU A O 1
ATOM 1422 N N . GLU A 1 178 ? 11.078 -0.188 -1.115 1.00 96.75 178 GLU A N 1
ATOM 1423 C CA . GLU A 1 178 ? 10.138 -0.395 -0.011 1.00 96.75 178 GLU A CA 1
ATOM 1424 C C . GLU A 1 178 ? 8.728 -0.766 -0.494 1.00 96.75 178 GLU A C 1
ATOM 1426 O O . GLU A 1 178 ? 8.069 -1.607 0.134 1.00 96.75 178 GLU A O 1
ATOM 1431 N N . LEU A 1 179 ? 8.269 -0.176 -1.607 1.00 97.38 179 LEU A N 1
ATOM 1432 C CA . LEU A 1 179 ? 7.009 -0.538 -2.266 1.00 97.38 179 LEU A CA 1
ATOM 1433 C C . LEU A 1 179 ? 7.065 -1.938 -2.877 1.00 97.38 179 LEU A C 1
ATOM 1435 O O . LEU A 1 179 ? 6.099 -2.692 -2.755 1.00 97.38 179 LEU A O 1
ATOM 1439 N N . GLU A 1 180 ? 8.186 -2.314 -3.492 1.00 96.94 180 GLU A N 1
ATOM 1440 C CA . GLU A 1 180 ? 8.395 -3.670 -4.002 1.00 96.94 180 GLU A CA 1
ATOM 1441 C C . GLU A 1 180 ? 8.329 -4.702 -2.868 1.00 96.94 180 GLU A C 1
ATOM 1443 O O . GLU A 1 180 ? 7.648 -5.727 -2.983 1.00 96.94 180 GLU A O 1
ATOM 1448 N N . GLN A 1 181 ? 8.984 -4.414 -1.742 1.00 95.81 181 GLN A N 1
ATOM 1449 C CA . GLN A 1 181 ? 8.933 -5.270 -0.564 1.00 95.81 181 GLN A CA 1
ATOM 1450 C C . GLN A 1 181 ? 7.503 -5.372 -0.017 1.00 95.81 181 GLN A C 1
ATOM 1452 O O . GLN A 1 181 ? 7.016 -6.481 0.210 1.00 95.81 181 GLN A O 1
ATOM 1457 N N . LEU A 1 182 ? 6.807 -4.240 0.135 1.00 95.94 182 LEU A N 1
ATOM 1458 C CA . LEU A 1 182 ? 5.416 -4.213 0.593 1.00 95.94 182 LEU A CA 1
ATOM 1459 C C . LEU A 1 182 ? 4.508 -5.033 -0.335 1.00 95.94 182 LEU A C 1
ATOM 1461 O O . LEU A 1 182 ? 3.683 -5.816 0.135 1.00 95.94 182 LEU A O 1
ATOM 1465 N N . ARG A 1 183 ? 4.678 -4.909 -1.656 1.00 95.94 183 ARG A N 1
ATOM 1466 C CA . ARG A 1 183 ? 3.943 -5.699 -2.653 1.00 95.94 183 ARG A CA 1
ATOM 1467 C C . ARG A 1 183 ? 4.128 -7.195 -2.431 1.00 95.94 183 ARG A C 1
ATOM 1469 O O . ARG A 1 183 ? 3.157 -7.948 -2.514 1.00 95.94 183 ARG A O 1
ATOM 1476 N N . ASN A 1 184 ? 5.358 -7.629 -2.166 1.00 94.38 184 ASN A N 1
ATOM 1477 C CA . ASN A 1 184 ? 5.665 -9.037 -1.926 1.00 94.38 184 ASN A CA 1
ATOM 1478 C C . ASN A 1 184 ? 5.040 -9.528 -0.614 1.00 94.38 184 ASN A C 1
ATOM 1480 O O . ASN A 1 184 ? 4.372 -10.562 -0.613 1.00 94.38 184 ASN A O 1
ATOM 1484 N N . GLU A 1 185 ? 5.160 -8.762 0.470 1.00 93.94 185 GLU A N 1
ATOM 1485 C CA . GLU A 1 185 ? 4.533 -9.082 1.761 1.00 93.94 185 GLU A CA 1
ATOM 1486 C C . GLU A 1 185 ? 3.002 -9.192 1.638 1.00 93.94 185 GLU A C 1
ATOM 1488 O O . GLU A 1 185 ? 2.380 -10.125 2.159 1.00 93.94 185 GLU A O 1
ATOM 1493 N N . LEU A 1 186 ? 2.380 -8.275 0.889 1.00 93.88 186 LEU A N 1
ATOM 1494 C CA . LEU A 1 186 ? 0.944 -8.282 0.623 1.00 93.88 186 LEU A CA 1
ATOM 1495 C C . LEU A 1 186 ? 0.519 -9.524 -0.163 1.00 93.88 186 LEU A C 1
ATOM 1497 O O . LEU A 1 186 ? -0.407 -10.216 0.271 1.00 93.88 186 LEU A O 1
ATOM 1501 N N . ALA A 1 187 ? 1.217 -9.826 -1.263 1.00 90.94 187 ALA A N 1
ATOM 1502 C CA . ALA A 1 187 ? 0.938 -10.969 -2.130 1.00 90.94 187 ALA A CA 1
ATOM 1503 C C . ALA A 1 187 ? 1.128 -12.324 -1.424 1.00 90.94 187 ALA A C 1
ATOM 1505 O O . ALA A 1 187 ? 0.436 -13.287 -1.747 1.00 90.94 187 ALA A O 1
ATOM 1506 N N . HIS A 1 188 ? 2.031 -12.398 -0.444 1.00 90.69 188 HIS A N 1
ATOM 1507 C CA . HIS A 1 188 ? 2.316 -13.614 0.323 1.00 90.69 188 HIS A CA 1
ATOM 1508 C C . HIS A 1 188 ? 1.580 -13.696 1.666 1.00 90.69 188 HIS A C 1
ATOM 1510 O O . HIS A 1 188 ? 1.909 -14.551 2.486 1.00 90.69 188 HIS A O 1
ATOM 1516 N N . ALA A 1 189 ? 0.583 -12.835 1.900 1.00 87.00 189 ALA A N 1
ATOM 1517 C CA . ALA A 1 189 ? -0.184 -12.801 3.148 1.00 87.00 189 ALA A CA 1
ATOM 1518 C C . ALA A 1 189 ? 0.685 -12.612 4.419 1.00 87.00 189 ALA A C 1
ATOM 1520 O O . ALA A 1 189 ? 0.289 -13.016 5.509 1.00 87.00 189 ALA A O 1
ATOM 1521 N N . GLN A 1 190 ? 1.863 -11.993 4.287 1.00 90.38 190 GLN A N 1
ATOM 1522 C CA . GLN A 1 190 ? 2.806 -11.773 5.388 1.00 90.38 190 GLN A CA 1
ATOM 1523 C C . GLN A 1 190 ? 2.380 -10.595 6.273 1.00 90.38 190 GLN A C 1
ATOM 1525 O O . GLN A 1 190 ? 1.543 -9.776 5.879 1.00 90.38 190 GLN A O 1
ATOM 1530 N N . ASP A 1 191 ? 2.958 -10.514 7.473 1.00 89.69 191 ASP A N 1
ATOM 1531 C CA . ASP A 1 191 ? 2.765 -9.394 8.396 1.00 89.69 191 ASP A CA 1
ATOM 1532 C C . ASP A 1 191 ? 3.363 -8.105 7.800 1.00 89.69 191 ASP A C 1
ATOM 1534 O O . ASP A 1 191 ? 4.561 -8.038 7.551 1.00 89.69 191 ASP A O 1
ATOM 1538 N N . ILE A 1 192 ? 2.519 -7.089 7.588 1.00 90.06 192 ILE A N 1
ATOM 1539 C CA . ILE A 1 192 ? 2.909 -5.783 7.017 1.00 90.06 192 ILE A CA 1
ATOM 1540 C C . ILE A 1 192 ? 3.136 -4.684 8.072 1.00 90.06 192 ILE A C 1
ATOM 1542 O O . ILE A 1 192 ? 3.421 -3.536 7.733 1.00 90.06 192 ILE A O 1
ATOM 1546 N N . ILE A 1 193 ? 2.947 -4.996 9.355 1.00 89.88 193 ILE A N 1
ATOM 1547 C CA . ILE A 1 193 ? 2.911 -4.034 10.463 1.00 89.88 193 ILE A CA 1
ATOM 1548 C C . ILE A 1 193 ? 4.148 -4.160 11.353 1.00 89.88 193 ILE A C 1
ATOM 1550 O O . ILE A 1 193 ? 4.726 -3.144 11.757 1.00 89.88 193 ILE A O 1
ATOM 1554 N N . THR A 1 194 ? 4.545 -5.384 11.693 1.00 86.81 194 THR A N 1
ATOM 1555 C CA . THR A 1 194 ? 5.674 -5.654 12.588 1.00 86.81 194 THR A CA 1
ATOM 1556 C C . THR A 1 194 ? 6.972 -5.127 11.973 1.00 86.81 194 THR A C 1
ATOM 1558 O O . THR A 1 194 ? 7.310 -5.445 10.840 1.00 86.81 194 THR A O 1
ATOM 1561 N N . GLY A 1 195 ? 7.692 -4.268 12.702 1.00 84.62 195 GLY A N 1
ATOM 1562 C CA . GLY A 1 195 ? 8.948 -3.655 12.243 1.00 84.62 195 GLY A CA 1
ATOM 1563 C C . GLY A 1 195 ? 8.809 -2.509 11.226 1.00 84.62 195 GLY A C 1
ATOM 1564 O O . GLY A 1 195 ? 9.768 -1.769 11.046 1.00 84.62 195 GLY A O 1
ATOM 1565 N N . ARG A 1 196 ? 7.632 -2.310 10.612 1.00 89.19 196 ARG A N 1
ATOM 1566 C CA . ARG A 1 196 ? 7.372 -1.237 9.626 1.00 89.19 196 ARG A CA 1
ATOM 1567 C C . ARG A 1 196 ? 6.530 -0.086 10.186 1.00 89.19 196 ARG A C 1
ATOM 1569 O O . ARG A 1 196 ? 6.509 1.008 9.631 1.00 89.19 196 ARG A O 1
ATOM 1576 N N . TRP A 1 197 ? 5.803 -0.307 11.279 1.00 91.94 197 TRP A N 1
ATOM 1577 C CA . TRP A 1 197 ? 4.980 0.731 11.904 1.00 91.94 197 TRP A CA 1
ATOM 1578 C C . TRP A 1 197 ? 5.820 1.741 12.709 1.00 91.94 197 TRP A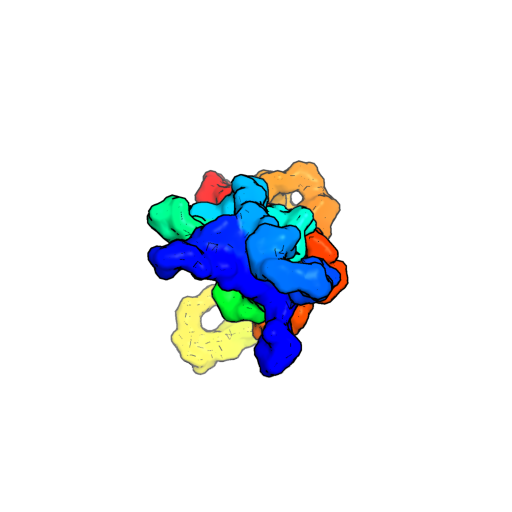 C 1
ATOM 1580 O O . TRP A 1 197 ? 6.645 1.296 13.508 1.00 91.94 197 TRP A O 1
ATOM 1590 N N . PRO A 1 198 ? 5.577 3.065 12.617 1.00 92.44 198 PRO A N 1
ATOM 1591 C CA . PRO A 1 198 ? 4.519 3.746 11.856 1.00 92.44 198 PRO A CA 1
ATOM 1592 C C . PRO A 1 198 ? 4.886 4.110 10.406 1.00 92.44 198 PRO A C 1
ATOM 1594 O O . PRO A 1 198 ? 4.024 4.600 9.685 1.00 92.44 198 PRO A O 1
ATOM 1597 N N . GLY A 1 199 ? 6.115 3.839 9.954 1.00 94.31 199 GLY A N 1
ATOM 1598 C CA . GLY A 1 199 ? 6.609 4.196 8.614 1.00 94.31 199 GLY A CA 1
ATOM 1599 C C . GLY A 1 199 ? 5.771 3.672 7.438 1.00 94.31 199 GLY A C 1
ATOM 1600 O O . GLY A 1 199 ? 5.739 4.305 6.387 1.00 94.31 199 GLY A O 1
ATOM 1601 N N . LEU A 1 200 ? 5.001 2.588 7.616 1.00 94.75 200 LEU A N 1
ATOM 1602 C CA . LEU A 1 200 ? 4.011 2.132 6.626 1.00 94.75 200 LEU A CA 1
ATOM 1603 C C . LEU A 1 200 ? 3.040 3.250 6.204 1.00 94.75 200 LEU A C 1
ATOM 1605 O O . LEU A 1 200 ? 2.614 3.284 5.053 1.00 94.75 200 LEU A O 1
ATOM 1609 N N . VAL A 1 201 ? 2.681 4.154 7.117 1.00 95.56 201 VAL A N 1
ATOM 1610 C CA . VAL A 1 201 ? 1.769 5.267 6.822 1.00 95.56 201 VAL A CA 1
ATOM 1611 C C . VAL A 1 201 ? 2.411 6.264 5.862 1.00 95.56 201 VAL A C 1
ATOM 1613 O O . VAL A 1 201 ? 1.763 6.700 4.910 1.00 95.56 201 VAL A O 1
ATOM 1616 N N . ASP A 1 202 ? 3.689 6.580 6.069 1.00 95.81 202 ASP A N 1
ATOM 1617 C CA . ASP A 1 202 ? 4.442 7.454 5.171 1.00 95.81 202 ASP A CA 1
ATOM 1618 C C . ASP A 1 202 ? 4.635 6.798 3.802 1.00 95.81 202 ASP A C 1
ATOM 1620 O O . ASP A 1 202 ? 4.450 7.456 2.778 1.00 95.81 202 ASP A O 1
ATOM 1624 N N . LEU A 1 203 ? 4.912 5.491 3.771 1.00 97.00 203 LEU A N 1
ATOM 1625 C CA . LEU A 1 203 ? 5.010 4.727 2.529 1.00 97.00 203 LEU A CA 1
ATOM 1626 C C . LEU A 1 203 ? 3.677 4.699 1.767 1.00 97.00 203 LEU A C 1
ATOM 1628 O O . LEU A 1 203 ? 3.666 4.921 0.561 1.00 97.00 203 LEU A O 1
ATOM 1632 N N . ALA A 1 204 ? 2.551 4.486 2.454 1.00 97.19 204 ALA A N 1
ATOM 1633 C CA . ALA A 1 204 ? 1.220 4.507 1.844 1.00 97.19 204 ALA A CA 1
ATOM 1634 C C . ALA A 1 204 ? 0.874 5.894 1.282 1.00 97.19 204 ALA A C 1
ATOM 1636 O O . ALA A 1 204 ? 0.399 6.005 0.154 1.00 97.19 204 ALA A O 1
ATOM 1637 N N . LYS A 1 205 ? 1.191 6.960 2.027 1.00 97.00 205 LYS A N 1
ATOM 1638 C CA . LYS A 1 205 ? 1.052 8.341 1.549 1.00 97.00 205 LYS A CA 1
ATOM 1639 C C . LYS A 1 205 ? 1.913 8.594 0.312 1.00 97.00 205 LYS A C 1
ATOM 1641 O O . LYS A 1 205 ? 1.453 9.211 -0.641 1.00 97.00 205 LYS A O 1
ATOM 1646 N N . LYS A 1 206 ? 3.165 8.127 0.318 1.00 96.75 206 LYS A N 1
ATOM 1647 C CA . LYS A 1 206 ? 4.064 8.244 -0.835 1.00 96.75 206 LYS A CA 1
ATOM 1648 C C . LYS A 1 206 ? 3.555 7.457 -2.035 1.00 96.75 206 LYS A C 1
ATOM 1650 O O . LYS A 1 206 ? 3.664 7.952 -3.148 1.00 96.75 206 LYS A O 1
ATOM 1655 N N . ALA A 1 207 ? 2.965 6.288 -1.816 1.00 97.44 207 ALA A N 1
ATOM 1656 C CA . ALA A 1 207 ? 2.354 5.491 -2.868 1.00 97.44 207 ALA A CA 1
ATOM 1657 C C . ALA A 1 207 ? 1.191 6.240 -3.545 1.00 97.44 207 ALA A C 1
ATOM 1659 O O . ALA A 1 207 ? 1.169 6.315 -4.770 1.00 97.44 207 ALA A O 1
ATOM 1660 N N . GLU A 1 208 ? 0.283 6.860 -2.778 1.00 97.06 208 GLU A N 1
ATOM 1661 C CA . GLU A 1 208 ? -0.782 7.701 -3.356 1.00 97.06 208 GLU A CA 1
ATOM 1662 C C . GLU A 1 208 ? -0.210 8.878 -4.161 1.00 97.06 208 GLU A C 1
ATOM 1664 O O . GLU A 1 208 ? -0.639 9.102 -5.286 1.00 97.06 208 GLU A O 1
ATOM 1669 N N . GLN A 1 209 ? 0.816 9.565 -3.643 1.00 96.31 209 GLN A N 1
ATOM 1670 C CA . GLN A 1 209 ? 1.472 10.677 -4.352 1.00 96.31 209 GLN A CA 1
ATOM 1671 C C . GLN A 1 209 ? 2.131 10.241 -5.669 1.00 96.31 209 GLN A C 1
ATOM 1673 O O . GLN A 1 209 ? 2.056 10.955 -6.664 1.00 96.31 209 GLN A O 1
ATOM 1678 N N . ILE A 1 210 ? 2.792 9.078 -5.681 1.00 96.94 210 ILE A N 1
ATOM 1679 C CA . ILE A 1 210 ? 3.393 8.515 -6.898 1.00 96.94 210 ILE A CA 1
ATOM 1680 C C . ILE A 1 210 ? 2.301 8.166 -7.906 1.00 96.94 210 ILE A C 1
ATOM 1682 O O . ILE A 1 210 ? 2.471 8.428 -9.093 1.00 96.94 210 ILE A O 1
ATOM 1686 N N . LEU A 1 211 ? 1.201 7.562 -7.447 1.00 96.94 211 LEU A N 1
ATOM 1687 C CA . LEU A 1 211 ? 0.088 7.186 -8.310 1.00 96.94 211 LEU A CA 1
ATOM 1688 C C . LEU A 1 211 ? -0.544 8.419 -8.967 1.00 96.94 211 LEU A C 1
ATOM 1690 O O . LEU A 1 211 ? -0.681 8.436 -10.186 1.00 96.94 211 LEU A O 1
ATOM 1694 N N . GLU A 1 212 ? -0.836 9.456 -8.183 1.00 96.31 212 GLU A N 1
ATOM 1695 C CA . GLU A 1 212 ? -1.374 10.733 -8.667 1.00 96.31 212 GLU A CA 1
ATOM 1696 C C . GLU A 1 212 ? -0.432 11.380 -9.697 1.00 96.31 212 GLU A C 1
ATOM 1698 O O . GLU A 1 212 ? -0.843 11.673 -10.818 1.00 96.31 212 GLU A O 1
ATOM 1703 N N . ALA A 1 213 ? 0.868 11.477 -9.391 1.00 95.50 213 ALA A N 1
ATOM 1704 C CA . ALA A 1 213 ? 1.862 12.015 -10.323 1.00 95.50 213 ALA A CA 1
ATOM 1705 C C . ALA A 1 213 ? 1.948 11.204 -11.631 1.00 95.50 213 ALA A C 1
ATOM 1707 O O . ALA A 1 213 ? 2.105 11.759 -12.720 1.00 95.50 213 ALA A O 1
ATOM 1708 N N . CYS A 1 214 ? 1.814 9.877 -11.545 1.00 94.75 214 CYS A N 1
ATOM 1709 C CA . CYS A 1 214 ? 1.766 9.035 -12.732 1.00 94.75 214 CYS A CA 1
ATOM 1710 C C . CYS A 1 214 ? 0.514 9.280 -13.578 1.00 94.75 214 CYS A C 1
ATOM 1712 O O . CYS A 1 214 ? 0.596 9.145 -14.795 1.00 94.75 214 CYS A O 1
ATOM 1714 N N . GLU A 1 215 ? -0.637 9.563 -12.969 1.00 93.12 215 GLU A N 1
ATOM 1715 C CA . GLU A 1 215 ? -1.904 9.802 -13.669 1.00 93.12 215 GLU A CA 1
ATOM 1716 C C . GLU A 1 215 ? -1.919 11.159 -14.380 1.00 93.12 215 GLU A C 1
ATOM 1718 O O . GLU A 1 215 ? -2.424 11.253 -15.498 1.00 93.12 215 GLU A O 1
ATOM 1723 N N . GLU A 1 216 ? -1.299 12.175 -13.780 1.00 91.31 216 GLU A N 1
ATOM 1724 C CA . GLU A 1 216 ? -1.158 13.515 -14.363 1.00 91.31 216 GLU A CA 1
ATOM 1725 C C . GLU A 1 216 ? -0.083 13.591 -15.459 1.00 91.31 216 GLU A C 1
ATOM 1727 O O . GLU A 1 216 ? -0.072 14.516 -16.273 1.00 91.31 216 GLU A O 1
ATOM 1732 N N . CYS A 1 217 ? 0.834 12.622 -15.504 1.00 88.00 217 CYS A N 1
ATOM 1733 C CA . CYS A 1 217 ? 1.914 12.614 -16.479 1.00 88.00 217 CYS A CA 1
ATOM 1734 C C . CYS A 1 217 ? 1.445 12.181 -17.883 1.00 88.00 217 CYS A C 1
ATOM 1736 O O . CYS A 1 217 ? 0.984 11.051 -18.104 1.00 88.00 217 CYS A O 1
ATOM 1738 N N . GLU A 1 218 ? 1.687 13.058 -18.860 1.00 82.25 218 GLU A N 1
ATOM 1739 C CA . GLU A 1 218 ? 1.664 12.762 -20.294 1.00 82.25 218 GLU A CA 1
ATOM 1740 C C . GLU A 1 218 ? 3.107 12.664 -20.831 1.00 82.25 218 GLU A C 1
ATOM 1742 O O . GLU A 1 218 ? 3.688 13.675 -21.231 1.00 82.25 218 GLU A O 1
ATOM 1747 N N . PRO A 1 219 ? 3.729 11.471 -20.809 1.00 73.81 219 PRO A N 1
ATOM 1748 C CA . PRO A 1 219 ? 5.110 11.302 -21.262 1.00 73.81 219 PRO A CA 1
ATOM 1749 C C . PRO A 1 219 ? 5.243 11.491 -22.776 1.00 73.81 219 PRO A C 1
ATOM 1751 O O . PRO A 1 219 ? 4.367 11.071 -23.542 1.00 73.81 219 PRO A O 1
ATOM 1754 N N . GLN A 1 220 ? 6.369 12.057 -23.215 1.00 73.44 220 GLN A N 1
ATOM 1755 C CA . GLN A 1 220 ? 6.713 12.131 -24.634 1.00 73.44 220 GLN A CA 1
ATOM 1756 C C . GLN A 1 220 ? 7.700 11.013 -25.009 1.00 73.44 220 GLN A C 1
ATOM 1758 O O . GLN A 1 220 ? 8.466 10.542 -24.171 1.00 73.44 220 GLN A O 1
ATOM 1763 N N . PRO A 1 221 ? 7.681 10.520 -26.259 1.00 73.06 221 PRO A N 1
ATOM 1764 C CA . PRO A 1 221 ? 8.628 9.497 -26.686 1.00 73.06 221 PRO A CA 1
ATOM 1765 C C . PRO A 1 221 ? 10.062 10.045 -26.671 1.00 73.06 221 PRO A C 1
ATOM 1767 O O . PRO A 1 221 ? 10.321 11.133 -27.192 1.00 73.06 221 PRO A O 1
ATOM 1770 N N . THR A 1 222 ? 11.011 9.274 -26.127 1.00 64.50 222 THR A N 1
ATOM 1771 C CA . THR A 1 222 ? 12.438 9.628 -26.218 1.00 64.50 222 THR A CA 1
ATOM 1772 C C . THR A 1 222 ? 12.898 9.630 -27.680 1.00 64.50 222 THR A C 1
ATOM 1774 O O . THR A 1 222 ? 12.576 8.704 -28.429 1.00 64.50 222 THR A O 1
ATOM 1777 N N . SER A 1 223 ? 13.613 10.692 -28.077 1.00 55.78 223 SER A N 1
ATOM 1778 C CA . SER A 1 223 ? 14.192 10.884 -29.422 1.00 55.78 223 SER A CA 1
ATOM 1779 C C . SER A 1 223 ? 15.413 10.009 -29.686 1.00 55.78 223 SER A C 1
ATOM 1781 O O . SER A 1 223 ? 16.191 9.784 -28.731 1.00 55.78 223 SER A O 1
#

Radius of gyration: 23.31 Å; chains: 1; bounding box: 51×36×72 Å

Sequence (223 aa):
MEDKDFDVVGVRRNGLIVGYVERAQLCEGTLEQHLRCFEEQLLLDESSSILGALQLLAQSPRIFVRVMGKVWAIVTKGDLQKAPVRMWLFGIVSLIEMQFLRLIRAVYPQESWKSMISKERLDKARQLLEDRQRRNEAIDLADCLQFADKRTIILKTAELHSAIGFTSSNTAESILEELEQLRNELAHAQDIITGRWPGLVDLAKKAEQILEACEECEPQPTS

Secondary structure (DSSP, 8-state):
-TTTT-SEEEEEETTEEEEEEEGGG--SS-GGGGPBPPPGGGEEETT--HHHHHHHHTTSSEEEEEETTEEEEEEEGGGGGSHHHHHHHHHHHHHHHHHHHHHHHHHSGGGGGGGGS-HHHHHHHHHHHHHHHTTT----SGGG--HHHHHHHHHH-HHHHHHTT-S-HHHHHHHHHHHHHHHHHHHTT--SSTTTTTHHHHHHHHHHHHHHHHHH--PPPP-

Foldseek 3Di:
DVVVPDQKDFDDDPRAGQFMAGPVQDDPDDPVVRGDGADPLLEDEPPDDPLVLLVSQLVPQKGFYDDPNGTDGIDGPVCCLPPVNLVVLLVLLVLLVVLLLVQCCQQQPPPNLLVQDDPVQLVQLVVVVVVVVVVVDPDDSSVSHDLVSSLSSQLVDPQSVVLLPDPDSVVSSVLSVVSSVSNVCSVVSHDPDPPCPPVVSVSSVSSVSSSVSSVPDDDHYDD

Organism: NCBI:txid2211376